Protein AF-A0A5C8Z4I0-F1 (afdb_monomer_lite)

Organism: NCBI:txid2593301

Structure (mmCIF, N/CA/C/O backbone):
data_AF-A0A5C8Z4I0-F1
#
_entry.id   AF-A0A5C8Z4I0-F1
#
loop_
_atom_site.group_PDB
_atom_site.id
_atom_site.type_symbol
_atom_site.label_atom_id
_atom_site.label_alt_id
_atom_site.label_comp_id
_atom_site.label_asym_id
_atom_site.label_entity_id
_atom_site.label_seq_id
_atom_site.pdbx_PDB_ins_code
_atom_site.Cartn_x
_atom_site.Cartn_y
_atom_site.Cartn_z
_atom_site.occupancy
_atom_site.B_iso_or_equiv
_atom_site.auth_seq_id
_atom_site.auth_comp_id
_atom_site.auth_asym_id
_atom_site.auth_atom_id
_atom_site.pdbx_PDB_model_num
ATOM 1 N N . MET A 1 1 ? -44.766 5.051 -20.510 1.00 36.44 1 MET A N 1
ATOM 2 C CA . MET A 1 1 ? -43.507 5.354 -21.225 1.00 36.44 1 MET A CA 1
ATOM 3 C C . MET A 1 1 ? -42.699 6.283 -20.322 1.00 36.44 1 MET A C 1
ATOM 5 O O . MET A 1 1 ? -43.029 7.456 -20.222 1.00 36.44 1 MET A O 1
ATOM 9 N N . PHE A 1 2 ? -41.775 5.741 -19.522 1.00 33.03 2 PHE A N 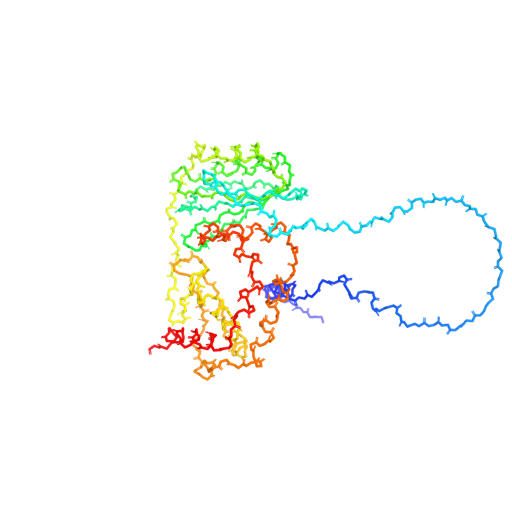1
ATOM 10 C CA . PHE A 1 2 ? -41.055 6.522 -18.508 1.00 33.03 2 PHE A CA 1
ATOM 11 C C . PHE A 1 2 ? -39.854 7.230 -19.142 1.00 33.03 2 PHE A C 1
ATOM 13 O O . PHE A 1 2 ? -38.903 6.586 -19.579 1.00 33.03 2 PHE A O 1
ATOM 20 N N . HIS A 1 3 ? -39.903 8.561 -19.206 1.00 37.12 3 HIS A N 1
ATOM 21 C CA . HIS A 1 3 ? -38.781 9.386 -19.647 1.00 37.12 3 HIS A CA 1
ATOM 22 C C . HIS A 1 3 ? -37.789 9.582 -18.497 1.00 37.12 3 HIS A C 1
ATOM 24 O O . HIS A 1 3 ? -37.948 10.472 -17.662 1.00 37.12 3 HIS A O 1
ATOM 30 N N . PHE A 1 4 ? -36.739 8.763 -18.469 1.00 38.94 4 PHE A N 1
ATOM 31 C CA . PHE A 1 4 ? -35.596 8.995 -17.592 1.00 38.94 4 PHE A CA 1
ATOM 32 C C . PHE A 1 4 ? -34.761 10.169 -18.122 1.00 38.94 4 PHE A C 1
ATOM 34 O O . PHE A 1 4 ? -34.241 10.143 -19.239 1.00 38.94 4 PHE A O 1
ATOM 41 N N . LYS A 1 5 ? -34.644 11.236 -17.323 1.00 46.56 5 LYS A N 1
ATOM 42 C CA . LYS A 1 5 ? -33.788 12.390 -17.631 1.00 46.56 5 LYS A CA 1
ATOM 43 C C . LYS A 1 5 ? -32.319 11.962 -17.589 1.00 46.56 5 LYS A C 1
ATOM 45 O O . LYS A 1 5 ? -31.892 11.310 -16.642 1.00 46.56 5 LYS A O 1
ATOM 50 N N . ARG A 1 6 ? -31.521 12.426 -18.561 1.00 49.34 6 ARG A N 1
ATOM 51 C CA . ARG A 1 6 ? -30.067 12.167 -18.686 1.00 49.34 6 ARG A CA 1
ATOM 52 C C . ARG A 1 6 ? -29.274 12.363 -17.382 1.00 49.34 6 ARG A C 1
ATOM 54 O O . ARG A 1 6 ? -28.294 11.666 -17.177 1.00 49.34 6 ARG A O 1
ATOM 61 N N . ARG A 1 7 ? -29.702 13.259 -16.483 1.00 49.75 7 ARG A N 1
ATOM 62 C CA . ARG A 1 7 ? -29.066 13.479 -15.167 1.00 49.75 7 ARG A CA 1
ATOM 63 C C . ARG A 1 7 ? -29.283 12.343 -14.159 1.00 49.75 7 ARG A C 1
ATOM 65 O O . ARG A 1 7 ? -28.412 12.112 -13.335 1.00 49.75 7 ARG A O 1
ATOM 72 N N . THR A 1 8 ? -30.396 11.620 -14.233 1.00 46.19 8 THR A N 1
ATOM 73 C CA . THR A 1 8 ? -30.698 10.508 -13.317 1.00 46.19 8 THR A CA 1
ATOM 74 C C . THR A 1 8 ? -29.892 9.255 -13.675 1.00 46.19 8 THR A C 1
ATOM 76 O O . THR A 1 8 ? -29.515 8.499 -12.789 1.00 46.19 8 THR A O 1
ATOM 79 N N . LEU A 1 9 ? -29.535 9.083 -14.955 1.00 45.16 9 LEU A N 1
ATOM 80 C CA . LEU A 1 9 ? -28.681 7.986 -15.423 1.00 45.16 9 LEU A CA 1
ATOM 81 C C . LEU A 1 9 ? -27.240 8.096 -14.882 1.00 45.16 9 LEU A C 1
ATOM 83 O O . LEU A 1 9 ? -26.656 7.096 -14.484 1.00 45.16 9 LEU A O 1
ATOM 87 N N . TRP A 1 10 ? -26.692 9.316 -14.800 1.00 42.81 10 TRP A N 1
ATOM 88 C CA . TRP A 1 10 ? -25.352 9.559 -14.245 1.00 42.81 10 TRP A CA 1
ATOM 89 C C . TRP A 1 10 ? -25.273 9.292 -12.741 1.00 42.81 10 TRP A C 1
ATOM 91 O O . TRP A 1 10 ? -24.258 8.796 -12.268 1.00 42.81 10 TRP A O 1
ATOM 101 N N . ILE A 1 11 ? -26.348 9.577 -12.004 1.00 49.16 11 ILE A N 1
ATOM 102 C CA . ILE A 1 11 ? -26.419 9.325 -10.559 1.00 49.16 11 ILE A CA 1
ATOM 103 C C . ILE A 1 11 ? -26.478 7.820 -10.278 1.00 49.16 11 ILE A C 1
ATOM 105 O O . ILE A 1 11 ? -25.777 7.344 -9.393 1.00 49.16 11 ILE A O 1
ATOM 109 N N . ILE A 1 12 ? -27.240 7.058 -11.070 1.00 52.84 12 ILE A N 1
ATOM 110 C CA . ILE A 1 12 ? -27.265 5.593 -10.951 1.00 52.84 12 ILE A CA 1
ATOM 111 C C . ILE A 1 12 ? -25.875 5.024 -11.272 1.00 52.84 12 ILE A C 1
ATOM 113 O O . ILE A 1 12 ? -25.353 4.253 -10.481 1.00 52.84 12 ILE A O 1
ATOM 117 N N . MET A 1 13 ? -25.220 5.490 -12.342 1.00 48.91 13 MET A N 1
ATOM 118 C CA . MET A 1 13 ? -23.883 5.027 -12.736 1.00 48.91 13 MET A CA 1
ATOM 119 C C . MET A 1 13 ? -22.789 5.345 -11.695 1.00 48.91 13 MET A C 1
ATOM 121 O O . MET A 1 13 ? -21.913 4.518 -11.459 1.00 48.91 13 MET A O 1
ATOM 125 N N . TYR A 1 14 ? -22.848 6.506 -11.033 1.00 49.81 14 TYR A N 1
ATOM 126 C CA . TYR A 1 14 ? -21.880 6.884 -9.992 1.00 49.81 14 TYR A CA 1
ATOM 127 C C . TYR A 1 14 ? -22.092 6.168 -8.656 1.00 49.81 14 TYR A C 1
ATOM 129 O O . TYR A 1 14 ? -21.141 6.043 -7.893 1.00 49.81 14 TYR A O 1
ATOM 137 N N . ILE A 1 15 ? -23.309 5.703 -8.367 1.00 47.66 15 ILE A N 1
ATOM 138 C CA . ILE A 1 15 ? -23.624 5.019 -7.106 1.00 47.66 15 ILE A CA 1
ATOM 139 C C . ILE A 1 15 ? -23.465 3.500 -7.250 1.00 47.66 15 ILE A C 1
ATOM 141 O O . ILE A 1 15 ? -22.995 2.850 -6.321 1.00 47.66 15 ILE A O 1
ATOM 145 N N . THR A 1 16 ? -23.789 2.911 -8.407 1.00 45.47 16 THR A N 1
ATOM 146 C CA . THR A 1 16 ? -23.722 1.450 -8.572 1.00 45.47 16 THR A CA 1
ATOM 147 C C . THR A 1 16 ? -22.316 0.935 -8.874 1.00 45.47 16 THR A C 1
ATOM 149 O O . THR A 1 16 ? -21.985 -0.161 -8.442 1.00 45.47 16 THR A O 1
ATOM 152 N N . ILE A 1 17 ? -21.459 1.696 -9.566 1.00 48.41 17 ILE A N 1
ATOM 153 C CA . ILE A 1 17 ? -20.114 1.218 -9.949 1.00 48.41 17 ILE A CA 1
ATOM 154 C C . ILE A 1 17 ? -19.161 1.074 -8.741 1.00 48.41 17 ILE A C 1
ATOM 156 O O . ILE A 1 17 ? -18.506 0.035 -8.644 1.00 48.41 17 ILE A O 1
ATOM 160 N N . PRO A 1 18 ? -19.107 2.011 -7.770 1.00 44.03 18 PRO A N 1
ATOM 161 C CA . PRO A 1 18 ? -18.309 1.816 -6.557 1.00 44.03 18 PRO A CA 1
ATOM 162 C C . PRO A 1 18 ? -18.885 0.721 -5.653 1.00 44.03 18 PRO A C 1
ATOM 164 O O . PRO A 1 18 ? -18.132 -0.010 -5.017 1.00 44.03 18 PRO A O 1
ATOM 167 N N . LEU A 1 19 ? -20.215 0.574 -5.626 1.00 38.25 19 LEU A N 1
ATOM 168 C CA . LEU A 1 19 ? -20.896 -0.436 -4.818 1.00 38.25 19 LEU A CA 1
ATOM 169 C C . LEU A 1 19 ? -20.635 -1.857 -5.345 1.00 38.25 19 LEU A C 1
ATOM 171 O O . LEU A 1 19 ? -20.428 -2.763 -4.548 1.00 38.25 19 LEU A O 1
ATOM 175 N N . ILE A 1 20 ? -20.559 -2.046 -6.667 1.00 48.28 20 ILE A N 1
ATOM 176 C CA . ILE A 1 20 ? -20.189 -3.328 -7.294 1.00 48.28 20 ILE A CA 1
ATOM 177 C C . ILE A 1 20 ? -18.713 -3.670 -7.028 1.00 48.28 20 ILE A C 1
ATOM 179 O O . ILE A 1 20 ? -18.400 -4.817 -6.728 1.00 48.28 20 ILE A O 1
ATOM 183 N N . ALA A 1 21 ? -17.806 -2.685 -7.048 1.00 42.47 21 ALA A N 1
ATOM 184 C CA . ALA A 1 21 ? -16.396 -2.904 -6.707 1.00 42.47 21 ALA A CA 1
ATOM 185 C C . ALA A 1 21 ? -16.188 -3.250 -5.218 1.00 42.47 21 ALA A C 1
ATOM 187 O O . ALA A 1 21 ? -15.327 -4.064 -4.888 1.00 42.47 21 ALA A O 1
ATOM 188 N N . LEU A 1 22 ? -16.994 -2.670 -4.321 1.00 38.94 22 LEU A N 1
ATOM 189 C CA . LEU A 1 22 ? -16.944 -2.968 -2.889 1.00 38.94 22 LEU A CA 1
ATOM 190 C C . LEU A 1 22 ? -17.584 -4.332 -2.563 1.00 38.94 22 LEU A C 1
ATOM 192 O O . LEU A 1 22 ? -17.050 -5.072 -1.739 1.00 38.94 22 LEU A O 1
ATOM 196 N N . LEU A 1 23 ? -18.679 -4.698 -3.242 1.00 40.88 23 LEU A N 1
ATOM 197 C CA . LEU A 1 23 ? -19.352 -5.993 -3.075 1.00 40.88 23 LEU A CA 1
ATOM 198 C C . LEU A 1 23 ? -18.556 -7.163 -3.686 1.00 40.88 23 LEU A C 1
ATOM 200 O O . LEU A 1 23 ? -18.516 -8.228 -3.078 1.00 40.88 23 LEU A O 1
ATOM 204 N N . ASN A 1 24 ? -17.825 -6.957 -4.789 1.00 37.56 24 ASN A N 1
ATOM 205 C CA . ASN A 1 24 ? -16.925 -7.976 -5.357 1.00 37.56 24 ASN A CA 1
ATOM 206 C C . ASN A 1 24 ? -15.659 -8.223 -4.517 1.00 37.56 24 ASN A C 1
ATOM 208 O O . ASN A 1 24 ? -14.979 -9.219 -4.725 1.00 37.56 24 ASN A O 1
ATOM 212 N N . SER A 1 25 ? -15.333 -7.345 -3.560 1.00 42.50 25 SER A N 1
ATOM 213 C CA . SER A 1 25 ? -14.220 -7.564 -2.618 1.00 42.50 25 SER A CA 1
ATOM 214 C C . SER A 1 25 ? -14.611 -8.362 -1.366 1.00 42.50 25 SER A C 1
ATOM 216 O O . SER A 1 25 ? -13.743 -8.705 -0.566 1.00 42.50 25 SER A O 1
ATOM 218 N N . LEU A 1 26 ? -15.910 -8.647 -1.190 1.00 40.91 26 LEU A N 1
ATOM 219 C CA . LEU A 1 26 ? -16.483 -9.295 -0.003 1.00 40.91 26 LEU A CA 1
ATOM 220 C C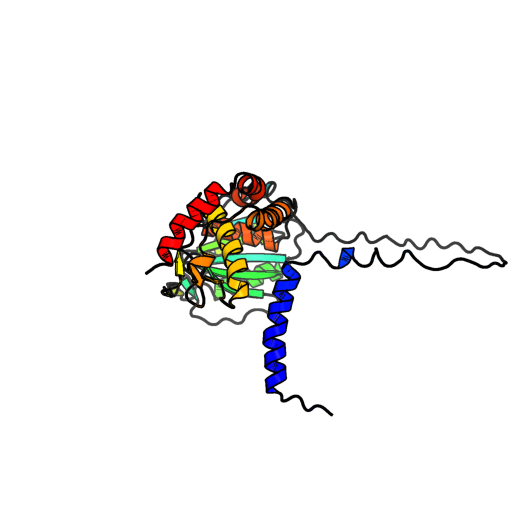 . LEU A 1 26 ? -17.353 -10.531 -0.321 1.00 40.91 26 LEU A C 1
ATOM 222 O O . LEU A 1 26 ? -17.934 -11.104 0.599 1.00 40.91 26 LEU A O 1
ATOM 226 N N . GLY A 1 27 ? -17.453 -10.954 -1.584 1.00 32.00 27 GLY A N 1
ATOM 227 C CA . GLY A 1 27 ? -18.156 -12.178 -1.991 1.00 32.00 27 GLY A CA 1
ATOM 228 C C . GLY A 1 27 ? -17.188 -13.328 -2.311 1.00 32.00 27 GLY A C 1
ATOM 229 O O . GLY A 1 27 ? -16.088 -13.057 -2.789 1.00 32.00 27 GLY A O 1
ATOM 230 N N . PRO A 1 28 ? -17.555 -14.600 -2.058 1.00 34.34 28 PRO A N 1
ATOM 231 C CA . PRO A 1 28 ? -16.809 -15.745 -2.577 1.00 34.34 28 PRO A CA 1
ATOM 232 C C . PRO A 1 28 ? -16.928 -15.810 -4.108 1.00 34.34 28 PRO A C 1
ATOM 234 O O . PRO A 1 28 ? -17.959 -15.427 -4.660 1.00 34.34 28 PRO A O 1
ATOM 237 N N . ASP A 1 29 ? -15.880 -16.300 -4.776 1.00 36.09 29 ASP A N 1
ATOM 238 C CA . ASP A 1 29 ? -15.816 -16.449 -6.234 1.00 36.09 29 ASP A CA 1
ATOM 239 C C . ASP A 1 29 ? -17.077 -17.143 -6.798 1.00 36.09 29 ASP A C 1
ATOM 241 O O . ASP A 1 29 ? -17.459 -18.233 -6.362 1.00 36.09 29 ASP A O 1
ATOM 245 N N . GLU A 1 30 ? -17.707 -16.541 -7.817 1.00 39.19 30 GLU A N 1
ATOM 246 C CA . GLU A 1 30 ? -18.897 -17.062 -8.524 1.00 39.19 30 GLU A CA 1
ATOM 247 C C . GLU A 1 30 ? -18.677 -18.428 -9.218 1.00 39.19 30 GLU A C 1
ATOM 249 O O . GLU A 1 30 ? -19.597 -18.987 -9.816 1.00 39.19 30 GLU A O 1
ATOM 254 N N . SER A 1 31 ? -17.488 -19.026 -9.121 1.00 40.03 31 SER A N 1
ATOM 255 C CA . SER A 1 31 ? -17.212 -20.380 -9.607 1.00 40.03 31 SER A CA 1
ATOM 256 C C . SER A 1 31 ? -17.750 -21.486 -8.691 1.00 40.03 31 SER A C 1
ATOM 258 O O . SER A 1 31 ? -17.883 -22.617 -9.147 1.00 40.03 31 SER A O 1
ATOM 260 N N . ALA A 1 32 ? -18.121 -21.190 -7.438 1.00 40.94 32 ALA A N 1
ATOM 261 C CA . ALA A 1 32 ? -18.584 -22.210 -6.487 1.00 40.94 32 ALA A CA 1
ATOM 262 C C . ALA A 1 32 ? -20.114 -22.417 -6.441 1.00 40.94 32 ALA A C 1
ATOM 264 O O . ALA A 1 32 ? -20.582 -23.358 -5.798 1.00 40.94 32 ALA A O 1
ATOM 265 N N . GLN A 1 33 ? -20.915 -21.565 -7.095 1.00 34.78 33 GLN A N 1
ATOM 266 C CA . GLN A 1 33 ? -22.380 -21.575 -6.935 1.00 34.78 33 GLN A CA 1
ATOM 267 C C . GLN A 1 33 ? -23.158 -22.228 -8.093 1.00 34.78 33 GLN A C 1
ATOM 269 O O . GLN A 1 33 ? -24.330 -22.552 -7.918 1.00 34.78 33 GLN A O 1
ATOM 274 N N . ASN A 1 34 ? -22.512 -22.517 -9.230 1.00 34.72 34 ASN A N 1
ATOM 275 C CA . ASN A 1 34 ? -23.160 -23.186 -10.371 1.00 34.72 34 ASN A CA 1
ATOM 276 C C . ASN A 1 34 ? -23.157 -24.725 -10.297 1.00 34.72 34 ASN A C 1
ATOM 278 O O . ASN A 1 34 ? -23.898 -25.365 -11.042 1.00 34.72 34 ASN A O 1
ATOM 282 N N . ASP A 1 35 ? -22.409 -25.326 -9.366 1.00 40.19 35 ASP A N 1
ATOM 283 C CA . ASP A 1 35 ? -22.340 -26.790 -9.226 1.00 40.19 35 ASP A CA 1
ATOM 284 C C . ASP A 1 35 ? -23.363 -27.367 -8.229 1.00 40.19 35 ASP A C 1
ATOM 286 O O . ASP A 1 35 ? -23.544 -28.583 -8.150 1.00 40.19 35 ASP A O 1
ATOM 290 N N . ALA A 1 36 ? -24.094 -26.516 -7.497 1.00 36.47 36 ALA A N 1
ATOM 291 C CA . ALA A 1 36 ? -25.094 -26.958 -6.520 1.00 36.47 36 ALA A CA 1
ATOM 292 C C . ALA A 1 36 ? -26.542 -26.978 -7.058 1.00 36.47 36 ALA A C 1
ATOM 294 O O . ALA A 1 36 ? -27.394 -27.645 -6.472 1.00 36.47 36 ALA A O 1
ATOM 295 N N . GLU A 1 37 ? -26.837 -26.333 -8.194 1.00 34.78 37 GLU A N 1
ATOM 296 C CA . GLU A 1 37 ? -28.186 -26.283 -8.788 1.00 34.78 37 GLU A CA 1
ATOM 297 C C . GLU A 1 37 ? -28.318 -27.189 -10.025 1.00 34.78 37 GLU A C 1
ATOM 299 O O . GLU A 1 37 ? -28.845 -26.822 -11.074 1.00 34.78 37 GLU A O 1
ATOM 304 N N . LYS A 1 38 ? -27.827 -28.428 -9.913 1.00 29.53 38 LYS A N 1
ATOM 305 C CA . LYS A 1 38 ? -28.146 -29.487 -10.884 1.00 29.53 38 LYS A CA 1
ATOM 306 C C . LYS A 1 38 ? -28.258 -30.873 -10.254 1.00 29.53 38 LYS A C 1
ATOM 308 O O . LYS A 1 38 ? -27.849 -31.866 -10.838 1.00 29.53 38 LYS A O 1
ATOM 313 N N . THR A 1 39 ? -28.861 -30.955 -9.068 1.00 38.12 39 THR A N 1
ATOM 314 C CA . THR A 1 39 ? -29.312 -32.235 -8.500 1.00 38.12 39 THR A CA 1
ATOM 315 C C . THR A 1 39 ? -30.745 -32.113 -7.996 1.00 38.12 39 THR A C 1
ATOM 317 O O . THR A 1 39 ? -30.974 -32.081 -6.796 1.00 38.12 39 THR A O 1
ATOM 320 N N . GLN A 1 40 ? -31.713 -32.020 -8.913 1.00 34.53 40 GLN A N 1
ATOM 321 C CA . GLN A 1 40 ? -33.087 -32.516 -8.731 1.00 34.53 40 GLN A CA 1
ATOM 322 C C . GLN A 1 40 ? -33.925 -32.232 -9.983 1.00 34.53 40 GLN A C 1
ATOM 324 O O . GLN A 1 40 ? -34.421 -31.127 -10.161 1.00 34.53 40 GLN A O 1
ATOM 329 N N . ALA A 1 41 ? -34.092 -33.243 -10.840 1.00 28.08 41 ALA A N 1
ATOM 330 C CA . ALA A 1 41 ? -35.385 -33.628 -11.417 1.00 28.08 41 ALA A CA 1
ATOM 331 C C . ALA A 1 41 ? -35.221 -34.773 -12.435 1.00 28.08 41 ALA A C 1
ATOM 333 O O . ALA A 1 41 ? -34.389 -34.707 -13.333 1.00 28.08 41 ALA A O 1
ATOM 334 N N . ALA A 1 42 ? -36.128 -35.747 -12.314 1.00 29.39 42 ALA A N 1
ATOM 335 C CA . ALA A 1 42 ? -36.605 -36.687 -13.333 1.00 29.39 42 ALA A CA 1
ATOM 336 C C . ALA A 1 42 ? -35.836 -38.008 -13.582 1.00 29.39 42 ALA A C 1
ATOM 338 O O . ALA A 1 42 ? -34.917 -38.123 -14.382 1.00 29.39 42 ALA A O 1
ATOM 339 N N . SER A 1 43 ? -36.379 -39.072 -12.988 1.00 27.28 43 SER A N 1
ATOM 340 C CA . SER A 1 43 ? -36.791 -40.294 -13.705 1.00 27.28 43 SER A CA 1
ATOM 341 C C . SER A 1 43 ? -38.314 -40.445 -13.507 1.00 27.28 43 SER A C 1
ATOM 343 O O . SER A 1 43 ? -38.817 -39.811 -12.572 1.00 27.28 43 SER A O 1
ATOM 345 N N . PRO A 1 44 ? -39.076 -41.251 -14.283 1.00 44.44 44 PRO A N 1
ATOM 346 C CA . PRO A 1 44 ? -38.658 -42.269 -15.261 1.00 44.44 44 PRO A CA 1
ATOM 347 C C . PRO A 1 44 ? -39.383 -42.179 -16.633 1.00 44.44 44 PRO A C 1
ATOM 349 O O . PRO A 1 44 ? -40.354 -41.440 -16.780 1.00 44.44 44 PRO A O 1
ATOM 352 N N . THR A 1 45 ? -38.953 -42.961 -17.635 1.00 29.39 45 THR A N 1
ATOM 353 C CA . THR A 1 45 ? -39.728 -44.031 -18.334 1.00 29.39 45 THR A CA 1
ATOM 354 C C . THR A 1 45 ? -38.988 -44.497 -19.607 1.00 29.39 45 THR A C 1
ATOM 356 O O . THR A 1 45 ? -38.245 -43.748 -20.229 1.00 29.39 45 THR A O 1
ATOM 359 N N . GLU A 1 46 ? -39.179 -45.778 -19.910 1.00 28.14 46 GLU A N 1
ATOM 360 C CA . GLU A 1 46 ? -38.460 -46.739 -20.751 1.00 28.14 46 GLU A CA 1
ATOM 361 C C . GLU A 1 46 ? -38.414 -46.563 -22.285 1.00 28.14 46 GLU A C 1
ATOM 363 O O . GLU A 1 46 ? -39.225 -45.872 -22.899 1.00 28.14 46 GLU A O 1
ATOM 368 N N . SER A 1 47 ? -37.562 -47.443 -22.847 1.00 28.30 47 SER A N 1
ATOM 369 C CA . SER A 1 47 ? -37.536 -48.087 -24.179 1.00 28.30 47 SER A CA 1
ATOM 370 C C . SER A 1 47 ? -36.738 -47.369 -25.276 1.00 28.30 47 SER A C 1
ATOM 372 O O . SER A 1 47 ? -36.825 -46.158 -25.396 1.00 28.30 47 SER A O 1
ATOM 374 N N . THR A 1 48 ? -35.963 -47.984 -26.179 1.00 26.50 48 THR A N 1
ATOM 375 C CA . THR A 1 48 ? -35.338 -49.308 -26.422 1.00 26.50 48 THR A CA 1
ATOM 376 C C . THR A 1 48 ? -34.622 -49.148 -27.788 1.00 26.50 48 THR A C 1
ATOM 378 O O . THR A 1 48 ? -35.156 -48.437 -28.635 1.00 26.50 48 THR A O 1
ATOM 381 N N . GLN A 1 49 ? -33.502 -49.868 -28.031 1.00 29.33 49 GLN A N 1
ATOM 382 C CA . GLN A 1 49 ? -32.845 -50.137 -29.348 1.00 29.33 49 GLN A CA 1
ATOM 383 C C . GLN A 1 49 ? -32.051 -48.974 -30.005 1.00 29.33 49 GLN A C 1
ATOM 385 O O . GLN A 1 49 ? -32.473 -47.836 -29.954 1.00 29.33 49 GLN A O 1
ATOM 390 N N . SER A 1 50 ? -30.920 -49.136 -30.712 1.00 27.55 50 SER A N 1
ATOM 391 C CA . SER A 1 50 ? -30.061 -50.270 -31.090 1.00 27.55 50 SER A CA 1
ATOM 392 C C . SER A 1 50 ? -28.834 -49.732 -31.874 1.00 27.55 50 SER A C 1
ATOM 394 O O . SER A 1 50 ? -29.009 -48.858 -32.713 1.00 27.55 50 SER A O 1
ATOM 396 N N . ILE A 1 51 ? -27.664 -50.359 -31.682 1.00 31.36 51 ILE A N 1
ATOM 397 C CA . ILE A 1 51 ? -26.578 -50.631 -32.662 1.00 31.36 51 ILE A CA 1
ATOM 398 C C . ILE A 1 51 ? -25.587 -49.521 -33.125 1.00 31.36 51 ILE A C 1
ATOM 400 O O . ILE A 1 51 ? -25.947 -48.506 -33.705 1.00 31.36 51 ILE A O 1
ATOM 404 N N . ALA A 1 52 ? -24.308 -49.927 -33.018 1.00 30.09 52 ALA A N 1
ATOM 405 C CA . ALA A 1 52 ? -23.110 -49.637 -33.831 1.00 30.09 52 ALA A CA 1
ATOM 406 C C . ALA A 1 52 ? -22.195 -48.441 -33.500 1.00 30.09 52 ALA A C 1
ATOM 408 O O . ALA A 1 52 ? -22.347 -47.324 -33.978 1.00 30.09 52 ALA A O 1
ATOM 409 N N . SER A 1 53 ? -21.129 -48.810 -32.783 1.00 28.95 53 SER A N 1
ATOM 410 C CA . SER A 1 53 ? -19.728 -48.391 -32.895 1.00 28.95 53 SER A CA 1
ATOM 411 C C . SER A 1 53 ? -19.304 -47.637 -34.163 1.00 28.95 53 SER A C 1
ATOM 413 O O . SER A 1 53 ? -19.389 -48.165 -35.267 1.00 28.95 53 SER A O 1
ATOM 415 N N . THR A 1 54 ? -18.623 -46.506 -33.974 1.00 29.78 54 THR A N 1
ATOM 416 C CA . THR A 1 54 ? -17.352 -46.206 -34.656 1.00 29.78 54 THR A CA 1
ATOM 417 C C . THR A 1 54 ? -16.492 -45.379 -33.698 1.00 29.78 54 THR A C 1
ATOM 419 O O . THR A 1 54 ? -16.900 -44.330 -33.214 1.00 29.78 54 THR A O 1
ATOM 422 N N . THR A 1 55 ? -15.336 -45.932 -33.354 1.00 31.78 55 THR A N 1
ATOM 423 C CA . THR A 1 55 ? -14.304 -45.382 -32.472 1.00 31.78 55 THR A CA 1
ATOM 424 C C . THR A 1 55 ? -13.431 -44.367 -33.210 1.00 31.78 55 THR A C 1
ATOM 426 O O . THR A 1 55 ? -12.682 -44.757 -34.101 1.00 31.78 55 THR A O 1
ATOM 429 N N . GLU A 1 56 ? -13.443 -43.112 -32.763 1.00 31.88 56 GLU A N 1
ATOM 430 C CA . GLU A 1 56 ? -12.329 -42.164 -32.888 1.00 31.88 56 GLU A CA 1
ATOM 431 C C . GLU A 1 56 ? -11.949 -41.721 -31.467 1.00 31.88 56 GLU A C 1
ATOM 433 O O . GLU A 1 56 ? -12.827 -41.268 -30.730 1.00 31.88 56 GLU A O 1
ATOM 438 N N . PRO A 1 57 ? -10.686 -41.843 -31.021 1.00 34.34 57 PRO A N 1
ATOM 439 C CA . PRO A 1 57 ? -10.271 -41.207 -29.786 1.00 34.34 57 PRO A CA 1
ATOM 440 C C . PRO A 1 57 ? -9.980 -39.738 -30.096 1.00 34.34 57 PRO A C 1
ATOM 442 O O . PRO A 1 57 ? -8.874 -39.366 -30.487 1.00 34.34 57 PRO A O 1
ATOM 445 N N . THR A 1 58 ? -10.987 -38.884 -29.928 1.00 30.66 58 THR A N 1
ATOM 446 C CA . THR A 1 58 ? -10.747 -37.458 -29.733 1.00 30.66 58 THR A CA 1
ATOM 447 C C . THR A 1 58 ? -10.033 -37.324 -28.391 1.00 30.66 58 THR A C 1
ATOM 449 O O . THR A 1 58 ? -10.637 -37.510 -27.336 1.00 30.66 58 THR A O 1
ATOM 452 N N . ASN A 1 59 ? -8.727 -37.051 -28.425 1.00 35.69 59 ASN A N 1
ATOM 453 C CA . ASN A 1 59 ? -7.984 -36.550 -27.273 1.00 35.69 59 ASN A CA 1
ATOM 454 C C . ASN A 1 59 ? -8.577 -35.186 -26.894 1.00 35.69 59 ASN A C 1
ATOM 456 O O . ASN A 1 59 ? -8.072 -34.133 -27.276 1.00 35.69 59 ASN A O 1
ATOM 460 N N . SER A 1 60 ? -9.677 -35.204 -26.148 1.00 33.22 60 SER A N 1
ATOM 461 C CA . SER A 1 60 ? -10.077 -34.087 -25.311 1.00 33.22 60 SER A CA 1
ATOM 462 C C . SER A 1 60 ? -9.062 -34.028 -24.182 1.00 33.22 60 SER A C 1
ATOM 464 O O . SER A 1 60 ? -9.225 -34.660 -23.140 1.00 33.22 60 SER A O 1
ATOM 466 N N . ALA A 1 61 ? -7.969 -33.306 -24.431 1.00 33.97 61 ALA A N 1
ATOM 467 C CA . ALA A 1 61 ? -7.162 -32.760 -23.364 1.00 33.97 61 ALA A CA 1
ATOM 468 C C . ALA A 1 61 ? -8.120 -31.971 -22.470 1.00 33.97 61 ALA A C 1
ATOM 470 O O . ALA A 1 61 ? -8.646 -30.926 -22.859 1.00 33.97 61 ALA A O 1
ATOM 471 N N . ILE A 1 62 ? -8.395 -32.539 -21.300 1.00 36.41 62 ILE A N 1
ATOM 472 C CA . ILE A 1 62 ? -8.923 -31.821 -20.154 1.00 36.41 62 ILE A CA 1
ATOM 473 C C . ILE A 1 62 ? -7.917 -30.695 -19.951 1.00 36.41 62 ILE A C 1
ATOM 475 O O . ILE A 1 62 ? -6.800 -30.927 -19.497 1.00 36.41 62 ILE A O 1
ATOM 479 N N . THR A 1 63 ? -8.256 -29.502 -20.434 1.00 36.28 63 THR A N 1
ATOM 480 C CA . THR A 1 63 ? -7.491 -28.311 -20.102 1.00 36.28 63 THR A CA 1
ATOM 481 C C . THR A 1 63 ? -7.794 -28.106 -18.633 1.00 36.28 63 THR A C 1
ATOM 483 O O . THR A 1 63 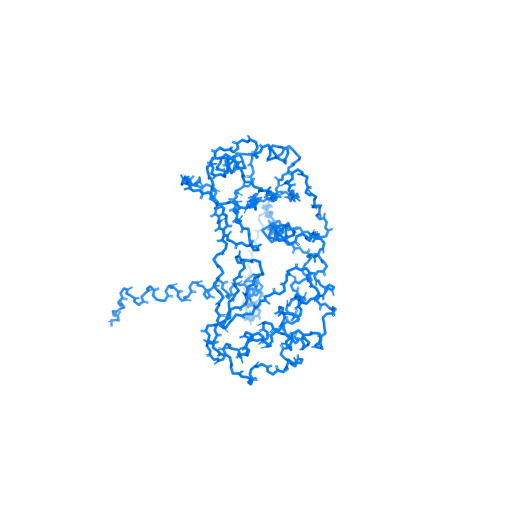? -8.899 -27.692 -18.280 1.00 36.28 63 THR A O 1
ATOM 486 N N . GLU A 1 64 ? -6.866 -28.545 -17.782 1.00 31.56 64 GLU A N 1
ATOM 487 C CA . GLU A 1 64 ? -6.863 -28.169 -16.378 1.00 31.56 64 GLU A CA 1
ATOM 488 C C . GLU A 1 64 ? -7.120 -26.659 -16.318 1.00 31.56 64 GLU A C 1
ATOM 490 O O . GLU A 1 64 ? -6.562 -25.918 -17.140 1.00 31.56 64 GLU A O 1
ATOM 495 N N . PRO A 1 65 ? -8.001 -26.180 -15.428 1.00 34.00 65 PRO A N 1
ATOM 496 C CA . PRO A 1 65 ? -8.132 -24.750 -15.231 1.00 34.00 65 PRO A CA 1
ATOM 497 C C . PRO A 1 65 ? -6.731 -24.226 -14.914 1.00 34.00 65 PRO A C 1
ATOM 499 O O . PRO A 1 65 ? -6.115 -24.670 -13.946 1.00 34.00 65 PRO A O 1
ATOM 502 N N . VAL A 1 66 ? -6.208 -23.347 -15.773 1.00 38.34 66 VAL A N 1
ATOM 503 C CA . VAL A 1 66 ? -4.949 -22.642 -15.533 1.00 38.34 66 VAL A CA 1
ATOM 504 C C . VAL A 1 66 ? -5.162 -21.877 -14.236 1.00 38.34 66 VAL A C 1
ATOM 506 O O . VAL A 1 66 ? -5.834 -20.846 -14.215 1.00 38.34 66 VAL A O 1
ATOM 509 N N . MET A 1 67 ? -4.695 -22.455 -13.132 1.00 45.34 67 MET A N 1
ATOM 510 C CA . MET A 1 67 ? -4.673 -21.804 -11.834 1.00 45.34 67 MET A CA 1
ATOM 511 C C . MET A 1 67 ? -3.904 -20.508 -12.050 1.00 45.34 67 MET A C 1
ATOM 513 O O . MET A 1 67 ? -2.751 -20.557 -12.469 1.00 45.34 67 MET A O 1
ATOM 517 N N . ALA A 1 68 ? -4.562 -19.367 -11.840 1.00 59.19 68 ALA A N 1
ATOM 518 C CA . ALA A 1 68 ? -3.905 -18.072 -11.908 1.00 59.19 68 ALA A CA 1
ATOM 519 C C . ALA A 1 68 ? -2.609 -18.133 -11.088 1.00 59.19 68 ALA A C 1
ATOM 521 O O . ALA A 1 68 ? -2.629 -18.617 -9.949 1.00 59.19 68 ALA A O 1
ATOM 522 N N . ASP A 1 69 ? -1.499 -17.691 -11.682 1.00 82.31 69 ASP A N 1
ATOM 523 C CA . ASP A 1 69 ? -0.182 -17.785 -11.062 1.00 82.31 69 ASP A CA 1
ATOM 524 C C . ASP A 1 69 ? -0.236 -17.175 -9.655 1.00 82.31 69 ASP A C 1
ATOM 526 O O . ASP A 1 69 ? -0.686 -16.039 -9.450 1.00 82.31 69 ASP A O 1
ATOM 530 N N . SER A 1 70 ? 0.138 -17.972 -8.656 1.00 90.06 70 SER A N 1
ATOM 531 C CA . SER A 1 70 ? 0.038 -17.585 -7.255 1.00 90.06 70 SER A CA 1
ATOM 532 C C . SER A 1 70 ? 1.233 -18.097 -6.465 1.00 90.06 70 SER A C 1
ATOM 534 O O . SER A 1 70 ? 1.716 -19.211 -6.672 1.00 90.06 70 SER A O 1
ATOM 536 N N . TRP A 1 71 ? 1.719 -17.269 -5.540 1.00 94.44 71 TRP A N 1
ATOM 537 C CA . TRP A 1 71 ? 2.952 -17.535 -4.802 1.00 94.44 71 TRP A CA 1
ATOM 538 C C . TRP A 1 71 ? 2.725 -17.431 -3.302 1.00 94.44 71 TRP A C 1
ATOM 540 O O . TRP A 1 71 ? 1.824 -16.738 -2.819 1.00 94.44 71 TRP A O 1
ATOM 550 N N . ARG A 1 72 ? 3.569 -18.134 -2.553 1.00 92.81 72 ARG A N 1
ATOM 551 C CA . ARG A 1 72 ? 3.565 -18.122 -1.095 1.00 92.81 72 ARG A CA 1
ATOM 552 C C . ARG A 1 72 ? 4.508 -17.048 -0.600 1.00 92.81 72 ARG A C 1
ATOM 554 O O . ARG A 1 72 ? 5.703 -17.100 -0.857 1.00 92.81 72 ARG A O 1
ATOM 561 N N . LEU A 1 73 ? 3.977 -16.101 0.163 1.00 90.75 73 LEU A N 1
ATOM 562 C CA . LEU A 1 73 ? 4.746 -14.959 0.650 1.00 90.75 73 LEU A CA 1
ATOM 563 C C . LEU A 1 73 ? 5.975 -15.366 1.488 1.00 90.75 73 LEU A C 1
ATOM 565 O O . LEU A 1 73 ? 7.003 -14.704 1.424 1.00 90.75 73 LEU A O 1
ATOM 569 N N . SER A 1 74 ? 5.877 -16.464 2.243 1.00 89.25 74 SER A N 1
ATOM 570 C CA . SER A 1 74 ? 6.962 -17.005 3.074 1.00 89.25 74 SER A CA 1
ATOM 571 C C . SER A 1 74 ? 8.141 -17.576 2.282 1.00 89.25 74 SER A C 1
ATOM 573 O O . SER A 1 74 ? 9.198 -17.805 2.857 1.00 89.25 74 SER A O 1
ATOM 575 N N . GLU A 1 75 ? 7.955 -17.857 0.993 1.00 91.88 75 GLU A N 1
ATOM 576 C CA . GLU A 1 75 ? 8.974 -18.447 0.115 1.00 91.88 75 GLU A CA 1
ATOM 577 C C . GLU A 1 75 ? 9.685 -17.381 -0.734 1.00 91.88 75 GLU A C 1
ATOM 579 O O . GLU A 1 75 ? 10.643 -17.686 -1.441 1.00 91.88 75 GLU A O 1
ATOM 584 N N . LEU A 1 76 ? 9.231 -16.126 -0.666 1.00 93.44 76 LEU A N 1
ATOM 585 C CA . LEU A 1 76 ? 9.768 -15.036 -1.470 1.00 93.44 76 LEU A CA 1
ATOM 586 C C . LEU A 1 76 ? 10.966 -14.383 -0.784 1.00 93.44 76 LEU A C 1
ATOM 588 O O . LEU A 1 76 ? 10.886 -13.938 0.362 1.00 93.44 76 LEU A O 1
ATOM 592 N N . ALA A 1 77 ? 12.060 -14.258 -1.531 1.00 91.69 77 ALA A N 1
ATOM 593 C CA . ALA A 1 77 ? 13.170 -13.396 -1.156 1.00 91.69 77 ALA A CA 1
ATOM 594 C C . ALA A 1 77 ? 12.795 -11.926 -1.391 1.00 91.69 77 ALA A C 1
ATOM 596 O O . ALA A 1 77 ? 12.169 -11.589 -2.400 1.00 91.69 77 ALA A O 1
ATOM 597 N N . PHE A 1 78 ? 13.188 -11.052 -0.463 1.00 94.19 78 PHE A N 1
ATOM 598 C CA . PHE A 1 78 ? 12.936 -9.620 -0.569 1.00 94.19 78 PHE A CA 1
ATOM 599 C C . PHE A 1 78 ? 14.070 -8.810 0.047 1.00 94.19 78 PHE A C 1
ATOM 601 O O . PHE A 1 78 ? 14.026 -8.431 1.218 1.00 94.19 78 PHE A O 1
ATOM 608 N N . ASP A 1 79 ? 15.070 -8.527 -0.782 1.00 91.50 79 ASP A N 1
ATOM 609 C CA . ASP A 1 79 ? 16.276 -7.816 -0.385 1.00 91.50 79 ASP A CA 1
ATOM 610 C C . ASP A 1 79 ? 16.451 -6.559 -1.230 1.00 91.50 79 ASP A C 1
ATOM 612 O O . ASP A 1 79 ? 16.573 -6.609 -2.452 1.00 91.50 79 ASP A O 1
ATOM 616 N N . CYS A 1 80 ? 16.472 -5.406 -0.569 1.00 92.50 80 CYS A N 1
ATOM 617 C CA . CYS A 1 80 ? 16.677 -4.130 -1.235 1.00 92.50 80 CYS A CA 1
ATOM 618 C C . CYS A 1 80 ? 18.174 -3.853 -1.418 1.00 92.50 80 CYS A C 1
ATOM 620 O O . CYS A 1 80 ? 18.874 -3.551 -0.449 1.00 92.50 80 CYS A O 1
ATOM 622 N N . LEU A 1 81 ? 18.653 -3.864 -2.661 1.00 88.69 81 LEU A N 1
ATOM 623 C CA . LEU A 1 81 ? 20.026 -3.514 -3.025 1.00 88.69 81 LEU A CA 1
ATOM 624 C C . LEU A 1 81 ? 20.028 -2.226 -3.847 1.00 88.69 81 LEU A C 1
ATOM 626 O O . LEU A 1 81 ? 19.257 -2.079 -4.788 1.00 88.69 81 LEU A O 1
ATOM 630 N N . ASN A 1 82 ? 20.886 -1.266 -3.491 1.00 86.12 82 ASN A N 1
ATOM 631 C CA . ASN A 1 82 ? 21.034 0.002 -4.222 1.00 86.12 82 ASN A CA 1
ATOM 632 C C . ASN A 1 82 ? 19.707 0.751 -4.472 1.00 86.12 82 ASN A C 1
ATOM 634 O O . ASN A 1 82 ? 19.531 1.406 -5.493 1.00 86.12 82 ASN A O 1
ATOM 638 N N . SER A 1 83 ? 18.779 0.703 -3.509 1.00 91.56 83 SER A N 1
ATOM 639 C CA . SER A 1 83 ? 17.425 1.284 -3.610 1.00 91.56 83 SER A CA 1
ATOM 640 C C . SER A 1 83 ? 16.479 0.584 -4.596 1.00 91.56 83 SER A C 1
ATOM 642 O O . SER A 1 83 ? 15.407 1.120 -4.864 1.00 91.56 83 SER A O 1
ATOM 644 N N . VAL A 1 84 ? 16.823 -0.608 -5.084 1.00 97.00 84 VAL A N 1
ATOM 645 C CA . VAL A 1 84 ? 15.940 -1.491 -5.857 1.00 97.00 84 VAL A CA 1
ATOM 646 C C . VAL A 1 84 ? 15.600 -2.718 -5.017 1.00 97.00 84 VAL A C 1
ATOM 648 O O . VAL A 1 84 ? 16.486 -3.370 -4.475 1.00 97.00 84 VAL A O 1
ATOM 651 N N . CYS A 1 85 ? 14.315 -3.021 -4.895 1.00 97.81 85 CYS A N 1
ATOM 652 C CA . CYS A 1 85 ? 13.776 -4.118 -4.100 1.00 97.81 85 CYS A CA 1
ATOM 653 C C . CYS A 1 85 ? 13.012 -5.078 -5.028 1.00 97.81 85 CYS A C 1
ATOM 655 O O . CYS A 1 85 ? 11.821 -4.858 -5.277 1.00 97.81 85 CYS A O 1
ATOM 657 N N . PRO A 1 86 ? 13.681 -6.088 -5.605 1.00 97.56 86 PRO A N 1
ATOM 658 C CA . PRO A 1 86 ? 13.035 -7.061 -6.473 1.00 97.56 86 PRO A CA 1
ATOM 659 C C . PRO A 1 86 ? 12.249 -8.113 -5.683 1.00 97.56 86 PRO A C 1
ATOM 661 O O . PRO A 1 86 ? 12.641 -8.518 -4.589 1.00 97.56 86 PRO A O 1
ATOM 664 N N . VAL A 1 87 ? 11.164 -8.590 -6.286 1.00 97.44 87 VAL A N 1
ATOM 665 C CA . VAL A 1 87 ? 10.409 -9.779 -5.888 1.00 97.44 87 VAL A CA 1
ATOM 666 C C . VAL A 1 87 ? 10.257 -10.661 -7.121 1.00 97.44 87 VAL A C 1
ATOM 668 O O . VAL A 1 87 ? 9.527 -10.327 -8.054 1.00 97.44 87 VAL A O 1
ATOM 671 N N . TYR A 1 88 ? 10.957 -11.787 -7.123 1.00 96.62 88 TYR A N 1
ATOM 672 C CA . TYR A 1 88 ? 10.953 -12.734 -8.232 1.00 96.62 88 TYR A CA 1
ATOM 673 C C . TYR A 1 88 ? 9.666 -13.560 -8.204 1.00 96.62 88 TYR A C 1
ATOM 675 O O . TYR A 1 88 ? 9.421 -14.286 -7.239 1.00 96.62 88 TYR A O 1
ATOM 683 N N . LEU A 1 89 ? 8.853 -13.449 -9.254 1.00 96.50 89 LEU A N 1
ATOM 684 C CA . LEU A 1 89 ? 7.587 -14.165 -9.420 1.00 96.50 89 LEU A CA 1
ATOM 685 C C . LEU A 1 89 ? 7.608 -14.931 -10.753 1.00 96.50 89 LEU A C 1
ATOM 687 O O . LEU A 1 89 ? 7.015 -14.470 -11.729 1.00 96.50 89 LEU A O 1
ATOM 691 N N . PRO A 1 90 ? 8.308 -16.081 -10.817 1.00 94.75 90 PRO A N 1
ATOM 692 C CA . PRO A 1 90 ? 8.463 -16.834 -12.057 1.00 94.75 90 PRO A CA 1
ATOM 693 C C . PRO A 1 90 ? 7.110 -17.192 -12.669 1.00 94.75 90 PRO A C 1
ATOM 695 O O . PRO A 1 90 ? 6.222 -17.658 -11.951 1.00 94.75 90 PRO A O 1
ATOM 698 N N . GLY A 1 91 ? 6.970 -16.977 -13.977 1.00 93.56 91 GLY A N 1
ATOM 699 C CA . GLY A 1 91 ? 5.736 -17.234 -14.721 1.00 93.56 91 GLY A CA 1
ATOM 700 C C . GLY A 1 91 ? 4.652 -16.161 -14.589 1.00 93.56 91 GLY A C 1
ATOM 701 O O . GLY A 1 91 ? 3.618 -16.289 -15.234 1.00 93.56 91 GLY A O 1
ATOM 702 N N . ALA A 1 92 ? 4.858 -15.092 -13.809 1.00 95.50 92 ALA A N 1
ATOM 703 C CA . ALA A 1 92 ? 3.867 -14.026 -13.701 1.00 95.50 92 ALA A CA 1
ATOM 704 C C . ALA A 1 92 ? 3.605 -13.363 -15.062 1.00 95.50 92 ALA A C 1
ATOM 706 O O . ALA A 1 92 ? 4.505 -12.788 -15.669 1.00 95.50 92 ALA A O 1
ATOM 707 N N . ALA A 1 93 ? 2.343 -13.350 -15.493 1.00 95.06 93 ALA A N 1
ATOM 708 C CA . ALA A 1 93 ? 1.922 -12.711 -16.744 1.00 95.06 93 ALA A CA 1
ATOM 709 C C . ALA A 1 93 ? 2.092 -11.176 -16.773 1.00 95.06 93 ALA A C 1
ATOM 711 O O . ALA A 1 93 ? 1.955 -10.546 -17.825 1.00 95.06 93 ALA A O 1
ATOM 712 N N . GLU A 1 94 ? 2.356 -10.557 -15.622 1.00 96.50 94 GLU A N 1
ATOM 713 C CA . GLU A 1 94 ? 2.399 -9.110 -15.446 1.00 96.50 94 GLU A CA 1
ATOM 714 C C . GLU A 1 94 ? 3.668 -8.690 -14.706 1.00 96.50 94 GLU A C 1
ATOM 716 O O . GLU A 1 94 ? 4.099 -9.341 -13.751 1.00 96.50 94 GLU A O 1
ATOM 721 N N . PHE A 1 95 ? 4.221 -7.555 -15.123 1.00 97.81 95 PHE A N 1
ATOM 722 C CA . PHE A 1 95 ? 5.319 -6.876 -14.456 1.00 97.81 95 PHE A CA 1
ATOM 723 C C . PHE A 1 95 ? 4.806 -5.617 -13.758 1.00 97.81 95 PHE A C 1
ATOM 725 O O . PHE A 1 95 ? 4.020 -4.834 -14.302 1.00 97.81 95 PHE A O 1
ATOM 732 N N . TYR A 1 96 ? 5.283 -5.411 -12.538 1.00 98.38 96 TYR A N 1
ATOM 733 C CA . TYR A 1 96 ? 4.972 -4.260 -11.716 1.00 98.38 96 TYR A CA 1
ATOM 734 C C . TYR A 1 96 ? 6.256 -3.547 -11.317 1.00 98.38 96 TYR A C 1
ATOM 736 O O . TYR A 1 96 ? 7.151 -4.135 -10.711 1.00 98.38 96 TYR A O 1
ATOM 744 N N . VAL A 1 97 ? 6.292 -2.239 -11.544 1.00 98.56 97 VAL A N 1
ATOM 745 C CA . VAL A 1 97 ? 7.274 -1.348 -10.929 1.00 98.56 97 VAL A CA 1
ATOM 746 C C . VAL A 1 97 ? 6.552 -0.291 -10.113 1.00 98.56 97 VAL A C 1
ATOM 748 O O . VAL A 1 97 ? 5.633 0.375 -10.590 1.00 98.56 97 VAL A O 1
ATOM 751 N N . THR A 1 98 ? 6.973 -0.127 -8.864 1.00 98.75 98 THR A N 1
ATOM 752 C CA . THR A 1 98 ? 6.564 1.004 -8.037 1.00 98.75 98 THR A CA 1
ATOM 753 C C . THR A 1 98 ? 7.766 1.862 -7.689 1.00 98.75 98 THR A C 1
ATOM 755 O O . THR A 1 98 ? 8.732 1.383 -7.101 1.00 98.75 98 THR A O 1
ATOM 758 N N . VAL A 1 99 ? 7.669 3.148 -8.001 1.00 98.44 99 VAL A 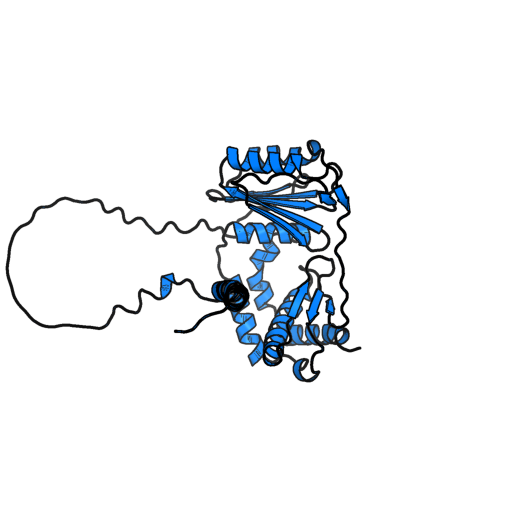N 1
ATOM 759 C CA . VAL A 1 99 ? 8.607 4.191 -7.598 1.00 98.44 99 VAL A CA 1
ATOM 760 C C . VAL A 1 99 ? 8.052 4.862 -6.349 1.00 98.44 99 VAL A C 1
ATOM 762 O O . VAL A 1 99 ? 6.936 5.379 -6.358 1.00 98.44 99 VAL A O 1
ATOM 765 N N . ILE A 1 100 ? 8.834 4.870 -5.277 1.00 98.06 100 ILE A N 1
ATOM 766 C CA . ILE A 1 100 ? 8.556 5.614 -4.047 1.00 98.06 100 ILE A CA 1
ATOM 767 C C . ILE A 1 100 ? 9.500 6.809 -4.046 1.00 98.06 100 ILE A C 1
ATOM 769 O O . ILE A 1 100 ? 10.708 6.603 -3.974 1.00 98.06 100 ILE A O 1
ATOM 773 N N . SER A 1 101 ? 8.972 8.027 -4.146 1.00 97.00 101 SER A N 1
ATOM 774 C CA . SER A 1 101 ? 9.745 9.255 -4.356 1.00 97.00 101 SER A CA 1
ATOM 775 C C . SER A 1 101 ? 9.367 10.364 -3.373 1.00 97.00 101 SER A C 1
ATOM 777 O O . SER A 1 101 ? 8.207 10.503 -2.977 1.00 97.00 101 SER A O 1
ATOM 779 N N . ASP A 1 102 ? 10.355 11.161 -2.971 1.00 96.38 102 ASP A N 1
ATOM 780 C CA . ASP A 1 102 ? 10.160 12.407 -2.221 1.00 96.38 102 ASP A CA 1
ATOM 781 C C . ASP A 1 102 ? 9.762 13.592 -3.122 1.00 96.38 102 ASP A C 1
ATOM 783 O O . ASP A 1 102 ? 9.488 14.689 -2.626 1.00 96.38 102 ASP A O 1
ATOM 787 N N . GLN A 1 103 ? 9.700 13.383 -4.439 1.00 97.00 103 GLN A N 1
ATOM 788 C CA . GLN A 1 103 ? 9.321 14.385 -5.427 1.00 97.00 103 GLN A CA 1
ATOM 789 C C . GLN A 1 103 ? 8.167 13.916 -6.313 1.00 97.00 103 GLN A C 1
ATOM 791 O O . GLN A 1 103 ? 7.949 12.729 -6.547 1.00 97.00 103 GLN A O 1
ATOM 796 N N . VAL A 1 104 ? 7.433 14.896 -6.830 1.00 95.69 104 VAL A N 1
ATOM 797 C CA . VAL A 1 104 ? 6.383 14.729 -7.832 1.00 95.69 104 VAL A CA 1
ATOM 798 C C . VAL A 1 104 ? 6.923 15.229 -9.173 1.00 95.69 104 VAL A C 1
ATOM 800 O O . VAL A 1 104 ? 7.454 16.346 -9.209 1.00 95.69 104 VAL A O 1
ATOM 803 N N . PRO A 1 105 ? 6.776 14.459 -10.266 1.00 95.06 105 PRO A N 1
ATOM 804 C CA . PRO A 1 105 ? 6.999 14.953 -11.621 1.00 95.06 105 PRO A CA 1
ATOM 805 C C . PRO A 1 105 ? 6.171 16.208 -11.909 1.00 95.06 105 PRO A C 1
ATOM 807 O O . PRO A 1 105 ? 4.992 16.266 -11.549 1.00 95.06 105 PRO A O 1
ATOM 810 N N . VAL A 1 106 ? 6.756 17.202 -12.576 1.00 94.31 106 VAL A N 1
ATOM 811 C CA . VAL A 1 106 ? 6.020 18.416 -12.994 1.00 94.31 106 VAL A CA 1
ATOM 812 C C . VAL A 1 106 ? 5.714 18.423 -14.489 1.00 94.31 106 VAL A C 1
ATOM 814 O O . VAL A 1 106 ? 4.814 19.133 -14.942 1.00 94.31 106 VAL A O 1
ATOM 817 N N . GLU A 1 107 ? 6.433 17.610 -15.255 1.00 91.31 107 GLU A N 1
ATOM 818 C CA . GLU A 1 107 ? 6.216 17.400 -16.671 1.00 91.31 107 GLU A CA 1
ATOM 819 C C . GLU A 1 107 ? 5.013 16.490 -16.934 1.00 91.31 107 GLU A C 1
ATOM 821 O O . GLU A 1 107 ? 4.662 15.592 -16.160 1.00 91.31 107 GLU A O 1
ATOM 826 N N . ARG A 1 108 ? 4.387 16.714 -18.091 1.00 89.62 108 ARG A N 1
ATOM 827 C CA . ARG A 1 108 ? 3.405 15.797 -18.664 1.00 89.62 108 ARG A CA 1
ATOM 828 C C . ARG A 1 108 ? 4.100 14.942 -19.710 1.00 89.62 108 ARG A C 1
ATOM 830 O O . ARG A 1 108 ? 4.762 15.483 -20.592 1.00 89.62 108 ARG A O 1
ATOM 837 N N . VAL A 1 109 ? 3.908 13.635 -19.612 1.00 91.50 109 VAL A N 1
ATOM 838 C CA . VAL A 1 109 ? 4.414 12.640 -20.559 1.00 91.50 109 VAL A CA 1
ATOM 839 C C . VAL A 1 109 ? 3.238 11.767 -20.979 1.00 91.50 109 VAL A C 1
ATOM 841 O O . VAL A 1 109 ? 2.377 11.452 -20.152 1.00 91.50 109 VAL A O 1
ATOM 844 N N . ASP A 1 110 ? 3.178 11.411 -22.259 1.00 94.00 110 ASP A N 1
ATOM 845 C CA . ASP A 1 110 ? 2.162 10.492 -22.761 1.00 94.00 110 ASP A CA 1
ATOM 846 C C . ASP A 1 110 ? 2.418 9.089 -22.209 1.00 94.00 110 ASP A C 1
ATOM 848 O O . ASP A 1 110 ? 3.540 8.585 -22.253 1.00 94.00 110 ASP A O 1
ATOM 852 N N . VAL A 1 111 ? 1.372 8.456 -21.680 1.00 94.94 111 VAL A N 1
ATOM 853 C CA . VAL A 1 111 ? 1.460 7.087 -21.163 1.00 94.94 111 VAL A CA 1
ATOM 854 C C . VAL A 1 111 ? 1.323 6.111 -22.338 1.00 94.94 111 VAL A C 1
ATOM 856 O O . VAL A 1 111 ? 0.287 6.134 -23.010 1.00 94.94 111 VAL A O 1
ATOM 859 N N . PRO A 1 112 ? 2.321 5.245 -22.601 1.00 94.81 112 PRO A N 1
ATOM 860 C CA . PRO A 1 112 ? 2.215 4.203 -23.618 1.00 94.81 112 PRO A CA 1
ATOM 861 C C . PRO A 1 112 ? 1.000 3.293 -23.396 1.00 94.81 112 PRO A C 1
ATOM 863 O O . PRO A 1 112 ? 0.659 2.957 -22.265 1.00 94.81 112 PRO A O 1
ATOM 866 N N . THR A 1 113 ? 0.366 2.841 -24.480 1.00 92.62 113 THR A N 1
ATOM 867 C CA . THR A 1 113 ? -0.926 2.129 -24.434 1.00 92.62 113 THR A CA 1
ATOM 868 C C . THR A 1 113 ? -0.901 0.795 -23.690 1.00 92.62 113 THR A C 1
ATOM 870 O O . THR A 1 113 ? -1.930 0.398 -23.151 1.00 92.62 113 THR A O 1
ATOM 873 N N . GLN A 1 114 ? 0.241 0.100 -23.644 1.00 92.81 114 GLN A N 1
ATOM 874 C CA . GLN A 1 114 ? 0.377 -1.144 -22.870 1.00 92.81 114 GLN A CA 1
ATOM 875 C C . GLN A 1 114 ? 0.639 -0.921 -21.373 1.00 92.81 114 GLN A C 1
ATOM 877 O O . GLN A 1 114 ? 0.667 -1.890 -20.617 1.00 92.81 114 GLN A O 1
ATOM 882 N N . LEU A 1 115 ? 0.839 0.325 -20.929 1.00 96.69 115 LEU A N 1
ATOM 883 C CA . LEU A 1 115 ? 1.129 0.632 -19.532 1.00 96.69 115 LEU A CA 1
ATOM 884 C C . LEU A 1 115 ? -0.126 1.101 -18.799 1.00 96.69 115 LEU A C 1
ATOM 886 O O . LEU A 1 115 ? -0.864 1.972 -19.255 1.00 96.69 115 LEU A O 1
ATOM 890 N N . GLN A 1 116 ? -0.324 0.566 -17.600 1.00 97.56 116 GLN A N 1
ATOM 891 C CA . GLN A 1 116 ? -1.295 1.076 -16.643 1.00 97.56 116 GLN A CA 1
ATOM 892 C C . GLN A 1 116 ? -0.542 1.824 -15.549 1.00 97.56 116 GLN A C 1
ATOM 894 O O . GLN A 1 116 ? 0.204 1.226 -14.773 1.00 97.56 116 GLN A O 1
ATOM 899 N N . VAL A 1 117 ? -0.735 3.139 -15.490 1.00 97.31 117 VAL A N 1
ATOM 900 C CA . VAL A 1 117 ? -0.028 4.016 -14.554 1.00 97.31 117 VAL A CA 1
ATOM 901 C C . VAL A 1 117 ? -1.007 4.569 -13.528 1.00 97.31 117 VAL A C 1
ATOM 903 O O . VAL A 1 117 ? -2.070 5.084 -13.867 1.00 97.31 117 VAL A O 1
ATOM 906 N N . SER A 1 118 ? -0.630 4.493 -12.258 1.00 96.38 118 SER A N 1
ATOM 907 C CA . SER A 1 118 ? -1.336 5.138 -11.152 1.00 96.38 118 SER A CA 1
ATOM 908 C C . SER A 1 118 ? -0.335 5.871 -10.272 1.00 96.38 118 SER A C 1
ATOM 910 O O . SER A 1 118 ? 0.715 5.313 -9.962 1.00 96.38 118 SER A O 1
ATOM 912 N N . ALA A 1 119 ? -0.660 7.087 -9.843 1.00 94.62 119 ALA A N 1
ATOM 913 C CA . ALA A 1 119 ? 0.188 7.872 -8.957 1.00 94.62 119 ALA A CA 1
ATOM 914 C C . ALA A 1 119 ? -0.629 8.418 -7.782 1.00 94.62 119 ALA A C 1
ATOM 916 O O . ALA A 1 119 ? -1.714 8.966 -7.975 1.00 94.62 119 ALA A O 1
ATOM 917 N N . THR A 1 120 ? -0.129 8.239 -6.562 1.00 93.81 120 THR A N 1
ATOM 918 C CA . THR A 1 120 ? -0.832 8.614 -5.332 1.00 93.81 120 THR A CA 1
ATOM 919 C C . THR A 1 120 ? 0.141 9.016 -4.229 1.00 93.81 120 THR A C 1
ATOM 921 O O . THR A 1 120 ? 1.334 8.738 -4.293 1.00 93.81 120 THR A O 1
ATOM 924 N N . GLY A 1 121 ? -0.375 9.672 -3.197 1.00 92.94 121 GLY A N 1
ATOM 925 C CA . GLY A 1 121 ? 0.343 9.886 -1.951 1.00 92.94 121 GLY A CA 1
ATOM 926 C C . GLY A 1 121 ? 0.167 8.710 -0.998 1.00 92.94 121 GLY A C 1
ATOM 927 O O . GLY A 1 121 ? -0.966 8.286 -0.772 1.00 92.94 121 GLY A O 1
ATOM 928 N N . GLN A 1 122 ? 1.244 8.229 -0.377 1.00 92.19 122 GLN A N 1
ATOM 929 C CA . GLN A 1 122 ? 1.168 7.200 0.660 1.00 92.19 122 GLN A CA 1
ATOM 930 C C . GLN A 1 122 ? 2.292 7.348 1.690 1.00 92.19 122 GLN A C 1
ATOM 932 O O . GLN A 1 122 ? 3.462 7.450 1.337 1.00 92.19 122 GLN A O 1
ATOM 937 N N . ALA A 1 123 ? 1.943 7.337 2.978 1.00 89.88 123 ALA A N 1
ATOM 938 C CA . ALA A 1 123 ? 2.871 7.416 4.106 1.00 89.88 123 ALA A CA 1
ATOM 939 C C . ALA A 1 123 ? 3.872 8.589 4.019 1.00 89.88 123 ALA A C 1
ATOM 941 O O . ALA A 1 123 ? 5.011 8.473 4.472 1.00 89.88 123 ALA A O 1
ATOM 942 N N . GLY A 1 124 ? 3.452 9.722 3.442 1.00 91.31 124 GLY A N 1
ATOM 943 C CA . GLY A 1 124 ? 4.306 10.895 3.235 1.00 91.31 124 GLY A CA 1
ATOM 944 C C . GLY A 1 124 ? 5.192 10.841 1.986 1.00 91.31 124 GLY A C 1
ATOM 945 O O . GLY A 1 124 ? 5.985 11.755 1.792 1.00 91.31 124 GLY A O 1
ATOM 946 N N . TRP A 1 125 ? 5.035 9.828 1.133 1.00 95.12 125 TRP A N 1
ATOM 947 C CA . TRP A 1 125 ? 5.752 9.666 -0.132 1.00 95.12 125 TRP A CA 1
ATOM 948 C C . TRP A 1 125 ? 4.821 9.826 -1.329 1.00 95.12 125 TRP A C 1
ATOM 950 O O . TRP A 1 125 ? 3.625 9.534 -1.240 1.00 95.12 125 TRP A O 1
ATOM 960 N N . PHE A 1 126 ? 5.382 10.235 -2.463 1.00 96.56 126 PHE A N 1
ATOM 961 C CA . PHE A 1 126 ? 4.724 10.098 -3.753 1.00 96.56 126 PHE A CA 1
ATOM 962 C C . PHE A 1 126 ? 5.020 8.708 -4.315 1.00 96.56 126 PHE A C 1
ATOM 964 O O . PHE A 1 126 ? 6.176 8.300 -4.418 1.00 96.56 126 PHE A O 1
ATOM 971 N N . VAL A 1 127 ? 3.974 7.957 -4.637 1.00 97.56 127 VAL A N 1
ATOM 972 C CA . VAL A 1 127 ? 4.056 6.559 -5.057 1.00 97.56 127 VAL A CA 1
ATOM 973 C C . VAL A 1 127 ? 3.481 6.434 -6.456 1.00 97.56 127 VAL A C 1
ATOM 975 O O . VAL A 1 127 ? 2.294 6.675 -6.673 1.00 97.56 127 VAL A O 1
ATOM 978 N N . ILE A 1 128 ? 4.326 6.037 -7.401 1.00 98.12 128 ILE A N 1
ATOM 979 C CA . ILE A 1 128 ? 3.963 5.798 -8.796 1.00 98.12 128 ILE A CA 1
ATOM 980 C C . ILE A 1 128 ? 4.036 4.301 -9.031 1.00 98.12 128 ILE A C 1
ATOM 982 O O . ILE A 1 128 ? 5.106 3.721 -8.905 1.00 98.12 128 ILE A O 1
ATOM 986 N N . ARG A 1 129 ? 2.922 3.677 -9.400 1.00 98.44 129 ARG A N 1
ATOM 987 C CA . ARG A 1 129 ? 2.871 2.279 -9.827 1.00 98.44 129 ARG A CA 1
ATOM 988 C C . ARG A 1 129 ? 2.635 2.229 -11.329 1.00 98.44 129 ARG A C 1
ATOM 990 O O . ARG A 1 129 ? 1.653 2.796 -11.808 1.00 98.44 129 ARG A O 1
ATOM 997 N N . VAL A 1 130 ? 3.504 1.518 -12.032 1.00 98.50 130 VAL A N 1
ATOM 998 C CA . VAL A 1 130 ? 3.344 1.146 -13.435 1.00 98.50 130 VAL A CA 1
ATOM 999 C C . VAL A 1 130 ? 3.174 -0.363 -13.496 1.00 98.50 130 VAL A C 1
ATOM 1001 O O . VAL A 1 130 ? 3.947 -1.113 -12.903 1.00 98.50 130 VAL A O 1
ATOM 1004 N N . LYS A 1 131 ? 2.132 -0.790 -14.194 1.00 98.31 131 LYS A N 1
ATOM 1005 C CA . LYS A 1 131 ? 1.839 -2.182 -14.501 1.00 98.31 131 LYS A CA 1
ATOM 1006 C C . LYS A 1 131 ? 1.935 -2.369 -16.011 1.00 98.31 131 LYS A C 1
ATOM 1008 O O . LYS A 1 131 ? 1.383 -1.561 -16.759 1.00 98.31 131 LYS A O 1
ATOM 1013 N N . SER A 1 132 ? 2.601 -3.429 -16.441 1.00 97.62 132 SER A N 1
ATOM 1014 C CA . SER A 1 132 ? 2.725 -3.823 -17.844 1.00 97.62 132 SER A CA 1
ATOM 1015 C C . SER A 1 132 ? 2.529 -5.334 -17.993 1.00 97.62 132 SER A C 1
ATOM 1017 O O . SER A 1 132 ? 2.637 -6.067 -17.005 1.00 97.62 132 SER A O 1
ATOM 1019 N N . PRO A 1 133 ? 2.271 -5.834 -19.211 1.00 96.56 133 PRO A N 1
ATOM 1020 C CA . PRO A 1 133 ? 2.486 -7.244 -19.517 1.00 96.56 133 PRO A CA 1
ATOM 1021 C C . PRO A 1 133 ? 3.927 -7.664 -19.197 1.00 96.56 133 PRO A C 1
ATOM 1023 O O . PRO A 1 133 ? 4.836 -6.825 -19.2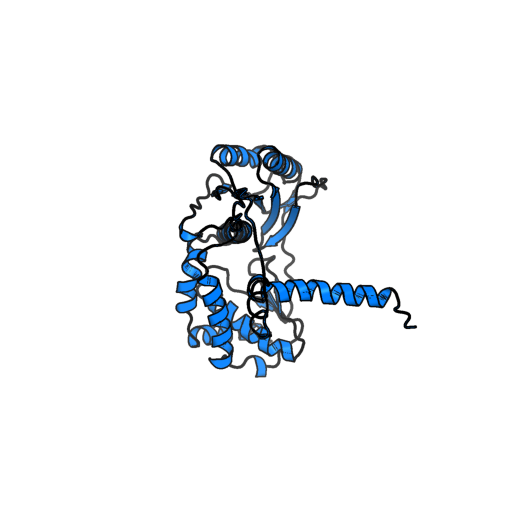02 1.00 96.56 133 PRO A O 1
ATOM 1026 N N . ALA A 1 134 ? 4.129 -8.953 -18.934 1.00 91.75 134 ALA A N 1
ATOM 1027 C CA . ALA A 1 134 ? 5.461 -9.546 -18.904 1.00 91.75 134 ALA A CA 1
ATOM 1028 C C . ALA A 1 134 ? 6.115 -9.522 -20.300 1.00 91.75 134 ALA A C 1
ATOM 1030 O O . ALA A 1 134 ? 5.428 -9.477 -21.325 1.00 91.75 134 ALA A O 1
ATOM 1031 N N . GLY A 1 135 ? 7.449 -9.567 -20.325 1.00 93.38 135 GLY A N 1
ATOM 1032 C CA . GLY A 1 135 ? 8.261 -9.581 -21.543 1.00 93.38 135 GLY A CA 1
ATOM 1033 C C . GLY A 1 135 ? 9.124 -8.332 -21.724 1.00 93.38 135 GLY A C 1
ATOM 1034 O O . GLY A 1 135 ? 8.736 -7.219 -21.362 1.00 93.38 135 GLY A O 1
ATOM 1035 N N . ASP A 1 136 ? 10.298 -8.534 -22.321 1.00 94.31 136 ASP A N 1
ATOM 1036 C CA . ASP A 1 136 ? 11.380 -7.545 -22.383 1.00 94.31 136 ASP A CA 1
ATOM 1037 C C . ASP A 1 136 ? 10.953 -6.208 -22.998 1.00 94.31 136 ASP A C 1
ATOM 1039 O O . ASP A 1 136 ? 11.290 -5.151 -22.470 1.00 94.31 136 ASP A O 1
ATOM 1043 N N . GLU A 1 137 ? 10.164 -6.230 -24.079 1.00 95.25 137 GLU A N 1
ATOM 1044 C CA . GLU A 1 137 ? 9.715 -5.006 -24.754 1.00 95.25 137 GLU A CA 1
ATOM 1045 C C . GLU A 1 137 ? 8.828 -4.138 -23.846 1.00 95.25 137 GLU A C 1
ATOM 1047 O O . GLU A 1 137 ? 9.037 -2.928 -23.740 1.00 95.25 137 GLU A O 1
ATOM 1052 N N . ALA A 1 138 ? 7.854 -4.748 -23.165 1.00 95.69 138 ALA A N 1
ATOM 1053 C CA . ALA A 1 138 ? 6.924 -4.031 -22.297 1.00 95.69 138 ALA A CA 1
ATOM 1054 C C . ALA A 1 138 ? 7.622 -3.508 -21.031 1.00 95.69 138 ALA A C 1
ATOM 1056 O O . ALA A 1 138 ? 7.363 -2.379 -20.601 1.00 95.69 138 ALA A O 1
ATOM 1057 N N . ILE A 1 139 ? 8.538 -4.305 -20.468 1.00 96.62 139 ILE A N 1
ATOM 1058 C CA . ILE A 1 139 ? 9.380 -3.911 -19.332 1.00 96.62 139 ILE A CA 1
ATOM 1059 C C . ILE A 1 139 ? 10.272 -2.726 -19.723 1.00 96.62 139 ILE A C 1
ATOM 1061 O O . ILE A 1 139 ? 10.348 -1.743 -18.982 1.00 96.62 139 ILE A O 1
ATOM 1065 N N . GLU A 1 140 ? 10.895 -2.767 -20.901 1.00 96.62 140 GLU A N 1
ATOM 1066 C CA . GLU A 1 140 ? 11.743 -1.675 -21.382 1.00 96.62 140 GLU A CA 1
ATOM 1067 C C . GLU A 1 140 ? 10.939 -0.401 -21.651 1.00 96.62 140 GLU A C 1
ATOM 1069 O O . GLU A 1 140 ? 11.344 0.695 -21.268 1.00 96.62 140 GLU A O 1
ATOM 1074 N N . GLN A 1 141 ? 9.743 -0.516 -22.226 1.00 96.69 141 GLN A N 1
ATOM 1075 C CA . GLN A 1 141 ? 8.855 0.634 -22.408 1.00 96.69 141 GLN A CA 1
ATOM 1076 C C . GLN A 1 141 ? 8.434 1.260 -21.073 1.00 96.69 141 GLN A C 1
ATOM 1078 O O . GLN A 1 141 ? 8.367 2.487 -20.976 1.00 96.69 141 GLN A O 1
ATOM 1083 N N . ALA A 1 142 ? 8.185 0.452 -20.034 1.00 97.75 142 ALA A N 1
ATOM 1084 C CA . ALA A 1 142 ? 7.915 0.960 -18.690 1.00 97.75 142 ALA A CA 1
ATOM 1085 C C . ALA A 1 142 ? 9.115 1.728 -18.122 1.00 97.75 142 ALA A C 1
ATOM 1087 O O . ALA A 1 142 ? 8.938 2.797 -17.529 1.00 97.75 142 ALA A O 1
ATOM 1088 N N . ARG A 1 143 ? 10.333 1.220 -18.337 1.00 97.62 143 ARG A N 1
ATOM 1089 C CA . ARG A 1 143 ? 11.571 1.891 -17.936 1.00 97.62 143 ARG A CA 1
ATOM 1090 C C . ARG A 1 143 ? 11.752 3.221 -18.664 1.00 97.62 143 ARG A C 1
ATOM 1092 O O . ARG A 1 143 ? 11.927 4.232 -17.993 1.00 97.62 143 ARG A O 1
ATOM 1099 N N . LEU A 1 144 ? 11.678 3.240 -19.996 1.00 96.56 144 LEU A N 1
ATOM 1100 C CA . LEU A 1 144 ? 11.849 4.453 -20.809 1.00 96.56 144 LEU A CA 1
ATOM 1101 C C . LEU A 1 144 ? 10.813 5.527 -20.452 1.00 96.56 144 LEU A C 1
ATOM 1103 O O . LEU A 1 144 ? 11.153 6.703 -20.315 1.00 96.56 144 LEU A O 1
ATOM 1107 N N . PHE A 1 145 ? 9.559 5.120 -20.234 1.00 97.12 145 PHE A N 1
ATOM 1108 C CA . PHE A 1 145 ? 8.509 6.012 -19.745 1.00 97.12 145 PHE A CA 1
ATOM 1109 C C . PHE A 1 145 ? 8.894 6.652 -18.402 1.00 97.12 145 PHE A C 1
ATOM 1111 O O . PHE A 1 145 ? 8.825 7.873 -18.249 1.00 97.12 145 PHE A O 1
ATOM 1118 N N . LEU A 1 146 ? 9.339 5.847 -17.433 1.00 97.12 146 LEU A N 1
ATOM 1119 C CA . LEU A 1 146 ? 9.766 6.350 -16.128 1.00 97.12 146 LEU A CA 1
ATOM 1120 C C . LEU A 1 146 ? 11.043 7.193 -16.215 1.00 97.12 146 LEU A C 1
ATOM 1122 O O . LEU A 1 146 ? 11.148 8.188 -15.507 1.00 97.12 146 LEU A O 1
ATOM 1126 N N . GLN A 1 147 ? 11.980 6.860 -17.099 1.00 96.44 147 GLN A N 1
ATOM 1127 C CA . GLN A 1 147 ? 13.191 7.646 -17.327 1.00 96.44 147 GLN A CA 1
ATOM 1128 C C . GLN A 1 147 ? 12.857 9.070 -17.780 1.00 96.44 147 GLN A C 1
ATOM 1130 O O . GLN A 1 147 ? 13.430 10.034 -17.275 1.00 96.44 147 GLN A O 1
ATOM 1135 N N . GLN A 1 148 ? 11.907 9.197 -18.709 1.00 95.50 148 GLN A N 1
ATOM 1136 C CA . GLN A 1 148 ? 11.453 10.485 -19.223 1.00 95.50 148 GLN A CA 1
ATOM 1137 C C . GLN A 1 148 ? 10.640 11.279 -18.192 1.00 95.50 148 GLN A C 1
ATOM 1139 O O . GLN A 1 148 ? 10.635 12.508 -18.233 1.00 95.50 148 GLN A O 1
ATOM 1144 N N . TRP A 1 149 ? 9.907 10.596 -17.308 1.00 95.94 149 TRP A N 1
ATOM 1145 C CA . TRP A 1 149 ? 8.937 11.242 -16.425 1.00 95.94 149 TRP A CA 1
ATOM 1146 C C . TRP A 1 149 ? 9.459 11.529 -15.012 1.00 95.94 149 TRP A C 1
ATOM 1148 O O . TRP A 1 149 ? 9.011 12.482 -14.379 1.00 95.94 149 TRP A O 1
ATOM 1158 N N . LEU A 1 150 ? 10.378 10.722 -14.478 1.00 96.56 150 LEU A N 1
ATOM 1159 C CA . LEU A 1 150 ? 10.804 10.840 -13.084 1.00 96.56 150 LEU A CA 1
ATOM 1160 C C . LEU A 1 150 ? 11.856 11.944 -12.868 1.00 96.56 150 LEU A C 1
ATOM 1162 O O . LEU A 1 150 ? 12.785 12.076 -13.668 1.00 96.56 150 LEU A O 1
ATOM 1166 N N . PRO A 1 151 ? 11.789 12.687 -11.744 1.00 96.12 151 PRO A N 1
ATOM 1167 C CA . PRO A 1 151 ? 12.743 13.753 -11.458 1.00 96.12 151 PRO A CA 1
ATOM 1168 C C . PRO A 1 151 ? 14.177 13.265 -11.216 1.00 96.12 151 PRO A C 1
ATOM 1170 O O . PRO A 1 151 ? 14.403 12.369 -10.401 1.00 96.12 151 PRO A O 1
ATOM 1173 N N . ALA A 1 152 ? 15.162 13.941 -11.816 1.00 93.62 152 ALA A N 1
ATOM 1174 C CA . ALA A 1 152 ? 16.585 13.582 -11.727 1.00 93.62 152 ALA A CA 1
ATOM 1175 C C . ALA A 1 152 ? 17.157 13.582 -10.300 1.00 93.62 152 ALA A C 1
ATOM 1177 O O . ALA A 1 152 ? 17.985 12.749 -9.935 1.00 93.62 152 ALA A O 1
ATOM 1178 N N . ASN A 1 153 ? 16.697 14.521 -9.473 1.00 90.50 153 ASN A N 1
ATOM 1179 C CA . ASN A 1 153 ? 17.236 14.755 -8.132 1.00 90.50 153 ASN A CA 1
ATOM 1180 C C . ASN A 1 153 ? 16.384 14.125 -7.020 1.00 90.50 153 ASN A C 1
ATOM 1182 O O . ASN A 1 153 ? 16.533 14.496 -5.855 1.00 90.50 153 ASN A O 1
ATOM 1186 N N . ALA A 1 154 ? 15.466 13.218 -7.360 1.00 92.31 154 ALA A N 1
ATOM 1187 C CA . ALA A 1 154 ? 14.614 12.569 -6.376 1.00 92.31 154 ALA A CA 1
ATOM 1188 C C . ALA A 1 154 ? 15.384 11.553 -5.515 1.00 92.31 154 ALA A C 1
ATOM 1190 O O . ALA A 1 154 ? 16.176 10.732 -6.001 1.00 92.31 154 ALA A O 1
ATOM 1191 N N . THR A 1 155 ? 15.076 11.535 -4.220 1.00 94.19 155 THR A N 1
ATOM 1192 C CA . THR A 1 155 ? 15.331 10.358 -3.394 1.00 94.19 155 THR A CA 1
ATOM 1193 C C . THR A 1 155 ? 14.255 9.343 -3.727 1.00 94.19 155 THR A C 1
ATOM 1195 O O . THR A 1 155 ? 13.082 9.560 -3.430 1.00 94.19 155 THR A O 1
ATOM 1198 N N . MET A 1 156 ? 14.649 8.227 -4.336 1.00 94.81 156 MET A N 1
ATOM 1199 C CA . MET A 1 156 ? 13.696 7.195 -4.713 1.00 94.81 156 MET A CA 1
ATOM 1200 C C . MET A 1 156 ? 14.132 5.791 -4.334 1.00 94.81 156 MET A C 1
ATOM 1202 O O . MET A 1 156 ? 15.326 5.492 -4.257 1.00 94.81 156 MET A O 1
ATOM 1206 N N . LYS A 1 157 ? 13.129 4.940 -4.134 1.00 97.12 157 LYS A N 1
ATOM 1207 C CA . LYS A 1 157 ? 13.257 3.486 -4.077 1.00 97.12 157 LYS A CA 1
ATOM 1208 C C . LYS A 1 157 ? 12.363 2.868 -5.144 1.00 97.12 157 LYS A C 1
ATOM 1210 O O . LYS A 1 157 ? 11.260 3.359 -5.377 1.00 97.12 157 LYS A O 1
ATOM 1215 N N . LEU A 1 158 ? 12.834 1.794 -5.758 1.00 98.06 158 LEU A N 1
ATOM 1216 C CA . LEU A 1 158 ? 12.103 1.012 -6.743 1.00 98.06 158 LEU A CA 1
ATOM 1217 C C . LEU A 1 158 ? 11.714 -0.325 -6.124 1.00 98.06 158 LEU A C 1
ATOM 1219 O O . LEU A 1 158 ? 12.546 -0.989 -5.513 1.00 98.06 158 LEU A O 1
ATOM 1223 N N . VAL A 1 159 ? 10.464 -0.727 -6.296 1.00 98.62 159 VAL A N 1
ATOM 1224 C CA . VAL A 1 159 ? 9.998 -2.086 -6.012 1.00 98.62 159 VAL A CA 1
ATOM 1225 C C . VAL A 1 159 ? 9.630 -2.711 -7.341 1.00 98.62 159 VAL A C 1
ATOM 1227 O O . VAL A 1 159 ? 8.801 -2.144 -8.051 1.00 98.62 159 VAL A O 1
ATOM 1230 N N . LEU A 1 160 ? 10.255 -3.834 -7.678 1.00 98.38 160 LEU A N 1
ATOM 1231 C CA . LEU A 1 160 ? 10.019 -4.562 -8.925 1.00 98.38 160 LEU A CA 1
ATOM 1232 C C . LEU A 1 160 ? 9.396 -5.910 -8.580 1.00 98.38 160 LEU A C 1
ATOM 1234 O O . LEU A 1 160 ? 9.897 -6.582 -7.682 1.00 98.38 160 LEU A O 1
ATOM 1238 N N . SER A 1 161 ? 8.342 -6.324 -9.273 1.00 98.12 161 SER A N 1
ATOM 1239 C CA . SER A 1 161 ? 7.835 -7.692 -9.164 1.00 98.12 161 SER A CA 1
ATOM 1240 C C . SER A 1 161 ? 7.289 -8.208 -10.488 1.00 98.12 161 SER A C 1
ATOM 1242 O O . SER A 1 161 ? 6.800 -7.436 -11.311 1.00 98.12 161 SER A O 1
ATOM 1244 N N . GLY A 1 162 ? 7.400 -9.515 -10.701 1.00 97.31 162 GLY A N 1
ATOM 1245 C CA . GLY A 1 162 ? 6.986 -10.189 -11.931 1.00 97.31 162 GLY A CA 1
ATOM 1246 C C . GLY A 1 162 ? 7.952 -11.310 -12.294 1.00 97.31 162 GLY A C 1
ATOM 1247 O O . GLY A 1 162 ? 8.815 -11.673 -11.487 1.00 97.31 162 GLY A O 1
ATOM 1248 N N . ASP A 1 163 ? 7.824 -11.828 -13.513 1.00 95.75 163 ASP A N 1
ATOM 1249 C CA . ASP A 1 163 ? 8.791 -12.767 -14.077 1.00 95.75 163 ASP A CA 1
ATOM 1250 C C . ASP A 1 163 ? 10.047 -11.995 -14.500 1.00 95.75 163 ASP A C 1
ATOM 1252 O O . ASP A 1 163 ? 10.138 -11.453 -15.601 1.00 95.75 163 ASP A O 1
ATOM 1256 N N . ILE A 1 164 ? 10.960 -11.821 -13.545 1.00 95.50 164 ILE A N 1
ATOM 1257 C CA . ILE A 1 164 ? 12.183 -11.033 -13.689 1.00 95.50 164 ILE A CA 1
ATOM 1258 C C . ILE A 1 164 ? 13.397 -11.876 -13.322 1.00 95.50 164 ILE A C 1
ATOM 1260 O O . ILE A 1 164 ? 13.294 -12.841 -12.569 1.00 95.50 164 ILE A O 1
ATOM 1264 N N . ASP A 1 165 ? 14.564 -11.470 -13.801 1.00 94.81 165 ASP A N 1
ATOM 1265 C CA . ASP A 1 165 ? 15.845 -12.070 -13.452 1.00 94.81 165 ASP A CA 1
ATOM 1266 C C . ASP A 1 165 ? 16.840 -11.007 -12.958 1.00 94.81 165 ASP A C 1
ATOM 1268 O O . ASP A 1 165 ? 16.528 -9.817 -12.839 1.00 94.81 165 ASP A O 1
ATOM 1272 N N . SER A 1 166 ? 18.061 -11.435 -12.638 1.00 94.19 166 SER A N 1
ATOM 1273 C CA . SER A 1 166 ? 19.108 -10.522 -12.179 1.00 94.19 166 SER A CA 1
ATOM 1274 C C . SER A 1 166 ? 19.509 -9.487 -13.232 1.00 94.19 166 SER A C 1
ATOM 1276 O O . SER A 1 166 ? 19.908 -8.389 -12.853 1.00 94.19 166 SER A O 1
ATOM 1278 N N . ALA A 1 167 ? 19.403 -9.809 -14.526 1.00 95.00 167 ALA A N 1
ATOM 1279 C CA . ALA A 1 167 ? 19.758 -8.889 -15.602 1.00 95.00 167 ALA A CA 1
ATOM 1280 C C . ALA A 1 167 ? 18.750 -7.736 -15.683 1.00 95.00 167 ALA A C 1
ATOM 1282 O O . ALA A 1 167 ? 19.152 -6.577 -15.773 1.00 95.00 167 ALA A O 1
ATOM 1283 N N . ILE A 1 168 ? 17.452 -8.028 -15.545 1.00 95.50 168 ILE A N 1
ATOM 1284 C CA . ILE A 1 168 ? 16.406 -7.007 -15.431 1.00 95.50 168 ILE A CA 1
ATOM 1285 C C . ILE A 1 168 ? 16.661 -6.137 -14.195 1.00 95.50 168 ILE A C 1
ATOM 1287 O O . ILE A 1 168 ? 16.643 -4.912 -14.288 1.00 95.50 168 ILE A O 1
ATOM 1291 N N . VAL A 1 169 ? 16.952 -6.728 -13.035 1.00 95.88 169 VAL A N 1
ATOM 1292 C CA . VAL A 1 169 ? 17.203 -5.949 -11.808 1.00 95.88 169 VAL A CA 1
ATOM 1293 C C . VAL A 1 169 ? 18.424 -5.034 -11.947 1.00 95.88 169 VAL A C 1
ATOM 1295 O O . VAL A 1 169 ? 18.353 -3.858 -11.579 1.00 95.88 169 VAL A O 1
ATOM 1298 N N . GLU A 1 170 ? 19.529 -5.544 -12.495 1.00 94.31 170 GLU A N 1
ATOM 1299 C CA . GLU A 1 170 ? 20.735 -4.755 -12.756 1.00 94.31 170 GLU A CA 1
ATOM 1300 C C . GLU A 1 170 ? 20.443 -3.621 -13.735 1.00 94.31 170 GLU A C 1
ATOM 1302 O O . GLU A 1 170 ? 20.782 -2.469 -13.452 1.00 94.31 170 GLU A O 1
ATOM 1307 N N . HIS A 1 171 ? 19.729 -3.921 -14.823 1.00 94.69 171 HIS A N 1
ATOM 1308 C CA . HIS A 1 171 ? 19.272 -2.928 -15.781 1.00 94.69 171 HIS A CA 1
ATOM 1309 C C . HIS A 1 171 ? 18.530 -1.818 -15.035 1.00 94.69 171 HIS A C 1
ATOM 1311 O O . HIS A 1 171 ? 19.000 -0.681 -15.026 1.00 94.69 171 HIS A O 1
ATOM 1317 N N . TRP A 1 172 ? 17.451 -2.120 -14.314 1.00 96.00 172 TRP A N 1
ATOM 1318 C CA . TRP A 1 172 ? 16.642 -1.123 -13.598 1.00 96.00 172 TRP A CA 1
ATOM 1319 C C . TRP A 1 172 ? 17.398 -0.341 -12.511 1.00 96.00 172 TRP A C 1
ATOM 1321 O O . TRP A 1 172 ? 17.021 0.791 -12.201 1.00 96.00 172 TRP A O 1
ATOM 1331 N N . SER A 1 173 ? 18.483 -0.886 -11.956 1.00 93.62 173 SER A N 1
ATOM 1332 C CA . SER A 1 173 ? 19.312 -0.183 -10.965 1.00 93.62 173 SER A CA 1
ATOM 1333 C C . SER A 1 173 ? 19.992 1.079 -11.515 1.00 93.62 173 SER A C 1
ATOM 1335 O O . SER A 1 173 ? 20.224 2.033 -10.768 1.00 93.62 173 SER A O 1
ATOM 1337 N N . SER A 1 174 ? 20.231 1.130 -12.829 1.00 92.44 174 SER A N 1
ATOM 1338 C CA . SER A 1 174 ? 20.815 2.291 -13.516 1.00 92.44 174 SER A CA 1
ATOM 1339 C C . SER A 1 174 ? 19.809 3.408 -13.828 1.00 92.44 174 SER A C 1
ATOM 1341 O O . SER A 1 174 ? 20.227 4.532 -14.111 1.00 92.44 174 SER A O 1
ATOM 1343 N N . LEU A 1 175 ? 18.496 3.165 -13.682 1.00 94.31 175 LEU A N 1
ATOM 1344 C CA . LEU A 1 175 ? 17.451 4.148 -14.002 1.00 94.31 175 LEU A CA 1
ATOM 1345 C C . LEU A 1 175 ? 17.702 5.499 -13.320 1.00 94.31 175 LEU A C 1
ATOM 1347 O O . LEU A 1 175 ? 17.550 6.546 -13.940 1.00 94.31 175 LEU A O 1
ATOM 1351 N N . LYS A 1 176 ? 18.138 5.490 -12.051 1.00 91.31 176 LYS A N 1
ATOM 1352 C CA . LYS A 1 176 ? 18.368 6.719 -11.276 1.00 91.31 176 LYS A CA 1
ATOM 1353 C C . LYS A 1 176 ? 19.396 7.653 -11.910 1.00 91.31 176 LYS A C 1
ATOM 1355 O O . LYS A 1 176 ? 19.211 8.863 -11.853 1.00 91.31 176 LYS A O 1
ATOM 1360 N N . SER A 1 177 ? 20.469 7.116 -12.486 1.00 91.12 177 SER A N 1
ATOM 1361 C CA . SER A 1 177 ? 21.507 7.929 -13.135 1.00 91.12 177 SER A CA 1
ATOM 1362 C C . SER A 1 177 ? 21.090 8.487 -14.494 1.00 91.12 177 SER A C 1
ATOM 1364 O O . SER A 1 177 ? 21.786 9.339 -15.037 1.00 91.12 177 SER A O 1
ATOM 1366 N N . GLU A 1 178 ? 19.972 8.016 -15.040 1.00 94.25 178 GLU A N 1
ATOM 1367 C CA . GLU A 1 178 ? 19.499 8.350 -16.384 1.00 94.25 178 GLU A CA 1
ATOM 1368 C C . GLU A 1 178 ? 18.325 9.334 -16.386 1.00 94.25 178 GLU A C 1
ATOM 1370 O O . GLU A 1 178 ? 17.907 9.797 -17.449 1.00 94.25 178 GLU A O 1
ATOM 1375 N N . LEU A 1 179 ? 17.794 9.648 -15.202 1.00 94.81 179 LEU A N 1
ATOM 1376 C CA . LEU A 1 179 ? 16.688 10.577 -15.020 1.00 94.81 179 LEU A CA 1
ATOM 1377 C C . LEU A 1 179 ? 17.114 12.011 -15.345 1.00 94.81 179 LEU A C 1
ATOM 1379 O O . LEU A 1 179 ? 18.177 12.472 -14.927 1.00 94.81 179 LEU A O 1
ATOM 1383 N N . ASN A 1 180 ? 16.253 12.742 -16.048 1.00 89.81 180 ASN A N 1
ATOM 1384 C CA . ASN A 1 180 ? 16.537 14.109 -16.492 1.00 89.81 180 ASN A CA 1
ATOM 1385 C C . ASN A 1 180 ? 15.373 15.097 -16.296 1.00 89.81 180 ASN A C 1
ATOM 1387 O O . ASN A 1 180 ? 15.552 16.287 -16.562 1.00 89.81 180 ASN A O 1
ATOM 1391 N N . ALA A 1 181 ? 14.213 14.637 -15.822 1.00 94.38 181 ALA A N 1
ATOM 1392 C CA . ALA A 1 181 ? 13.050 15.492 -15.613 1.00 94.38 181 ALA A CA 1
ATOM 1393 C C . ALA A 1 181 ? 13.174 16.344 -14.338 1.00 94.38 181 ALA A C 1
ATOM 1395 O O . ALA A 1 181 ? 14.000 16.089 -13.449 1.00 94.38 181 ALA A O 1
ATOM 1396 N N . SER A 1 182 ? 12.333 17.367 -14.236 1.00 96.06 182 SER A N 1
ATOM 1397 C CA . SER A 1 182 ? 12.229 18.245 -13.076 1.00 96.06 182 SER A CA 1
ATOM 1398 C C . SER A 1 182 ? 11.228 17.686 -12.068 1.00 96.06 182 SER A C 1
ATOM 1400 O O . SER A 1 182 ? 10.297 16.956 -12.393 1.00 96.06 182 SER A O 1
ATOM 1402 N N . GLY A 1 183 ? 11.391 18.060 -10.804 1.00 95.94 183 GLY A N 1
ATOM 1403 C CA . GLY A 1 183 ? 10.484 17.634 -9.747 1.00 95.94 183 GLY A CA 1
ATOM 1404 C C . GLY A 1 183 ? 10.162 18.755 -8.782 1.00 95.94 183 GLY A C 1
ATOM 1405 O O . GLY A 1 183 ? 10.947 19.684 -8.583 1.00 95.94 183 GLY A O 1
ATOM 1406 N N . ALA A 1 184 ? 8.992 18.648 -8.163 1.00 96.12 184 ALA A N 1
ATOM 1407 C CA . ALA A 1 184 ? 8.620 19.446 -7.007 1.00 96.12 184 ALA A CA 1
ATOM 1408 C C . ALA A 1 184 ? 8.616 18.553 -5.757 1.00 96.12 184 ALA A C 1
ATOM 1410 O O . ALA A 1 184 ? 8.176 17.407 -5.847 1.00 96.12 184 ALA A O 1
ATOM 1411 N N . PRO A 1 185 ? 9.050 19.041 -4.581 1.00 95.94 185 PRO A N 1
ATOM 1412 C CA . PRO A 1 185 ? 8.951 18.272 -3.344 1.00 95.94 185 PRO A CA 1
ATOM 1413 C C . PRO A 1 185 ? 7.512 17.821 -3.084 1.00 95.94 185 PRO A C 1
ATOM 1415 O O . PRO A 1 185 ? 6.592 18.645 -3.083 1.00 95.94 185 PRO A O 1
ATOM 1418 N N . TYR A 1 186 ? 7.318 16.530 -2.822 1.00 94.00 186 TYR A N 1
ATOM 1419 C CA . TYR A 1 186 ? 6.015 16.019 -2.430 1.00 94.00 186 TYR A CA 1
ATOM 1420 C C . TYR A 1 186 ? 5.672 16.514 -1.026 1.00 94.00 186 TYR A C 1
ATOM 1422 O O . TYR A 1 186 ? 6.425 16.347 -0.066 1.00 94.00 186 TYR A O 1
ATOM 1430 N N . ARG A 1 187 ? 4.503 17.141 -0.904 1.00 90.56 187 ARG A N 1
ATOM 1431 C CA . ARG A 1 187 ? 3.938 17.565 0.375 1.00 90.56 187 ARG A CA 1
ATOM 1432 C C . ARG A 1 187 ? 2.517 17.051 0.446 1.00 90.56 187 ARG A C 1
ATOM 1434 O O . ARG A 1 187 ? 1.646 17.532 -0.276 1.00 90.56 187 ARG A O 1
ATOM 1441 N N . ALA A 1 188 ? 2.290 16.073 1.315 1.00 84.62 188 ALA A N 1
ATOM 1442 C CA . ALA A 1 188 ? 0.947 15.592 1.575 1.00 84.62 188 ALA A CA 1
ATOM 1443 C C . ALA A 1 188 ? 0.097 16.746 2.123 1.00 84.62 188 ALA A C 1
ATOM 1445 O O . ALA A 1 188 ? 0.470 17.391 3.106 1.00 84.62 188 ALA A O 1
ATOM 1446 N N . ALA A 1 189 ? -1.041 17.012 1.485 1.00 76.44 189 ALA A N 1
ATOM 1447 C CA . ALA A 1 189 ? -2.027 17.928 2.033 1.00 76.44 189 ALA A CA 1
ATOM 1448 C C . ALA A 1 189 ? -2.640 17.274 3.279 1.00 76.44 189 ALA A C 1
ATOM 1450 O O . ALA A 1 189 ? -3.492 16.397 3.162 1.00 76.44 189 ALA A O 1
ATOM 1451 N N . VAL A 1 190 ? -2.172 17.662 4.466 1.00 66.00 190 VAL A N 1
ATOM 1452 C CA . VAL A 1 190 ? -2.762 17.214 5.730 1.00 66.00 190 VAL A CA 1
ATOM 1453 C C . VAL A 1 190 ? -4.004 18.053 5.976 1.00 66.00 190 VAL A C 1
ATOM 1455 O O . VAL A 1 190 ? -3.907 19.228 6.330 1.00 66.00 190 VAL A O 1
ATOM 1458 N N . GLN A 1 191 ? -5.177 17.463 5.777 1.00 63.72 191 GLN A N 1
ATOM 1459 C CA . GLN A 1 191 ? -6.425 18.079 6.201 1.00 63.72 191 GLN A CA 1
ATOM 1460 C C . GLN A 1 191 ? -6.757 17.540 7.592 1.00 63.72 191 GLN A C 1
ATOM 1462 O O . GLN A 1 191 ? -7.461 16.546 7.732 1.00 63.72 191 GLN A O 1
ATOM 1467 N N . ALA A 1 192 ? -6.192 18.168 8.627 1.00 59.03 192 ALA A N 1
ATOM 1468 C CA . ALA A 1 192 ? -6.582 17.888 10.004 1.00 59.03 192 ALA A CA 1
ATOM 1469 C C . ALA A 1 192 ? -8.009 18.414 10.201 1.00 59.03 192 ALA A C 1
ATOM 1471 O O . ALA A 1 192 ? -8.231 19.607 10.409 1.00 59.03 192 ALA A O 1
ATOM 1472 N N . LEU A 1 193 ? -8.984 17.527 10.032 1.00 68.00 193 LEU A N 1
ATOM 1473 C CA . LEU A 1 193 ? -10.377 17.814 10.333 1.00 68.00 193 LEU A CA 1
ATOM 1474 C C . LEU A 1 193 ? -10.605 17.591 11.834 1.00 68.00 193 LEU A C 1
ATOM 1476 O O . LEU A 1 193 ? -9.968 16.710 12.416 1.00 68.00 193 LEU A O 1
ATOM 1480 N N . PRO A 1 194 ? -11.517 18.345 12.471 1.00 65.19 194 PRO A N 1
ATOM 1481 C CA . PRO A 1 194 ? -11.837 18.170 13.892 1.00 65.19 194 PRO A CA 1
ATOM 1482 C C . PRO A 1 194 ? -12.367 16.765 14.226 1.00 65.19 194 PRO A C 1
ATOM 1484 O O . PRO A 1 194 ? -12.435 16.391 15.386 1.00 65.19 194 PRO A O 1
ATOM 1487 N N . THR A 1 195 ? -12.716 15.977 13.211 1.00 81.25 195 THR A N 1
ATOM 1488 C CA . THR A 1 195 ? -13.197 14.599 13.299 1.00 81.25 195 THR A CA 1
ATOM 1489 C C . THR A 1 195 ? -12.183 13.606 12.712 1.00 81.25 195 THR A C 1
ATOM 1491 O O . THR A 1 195 ? -12.544 12.701 11.957 1.00 81.25 195 THR A O 1
ATOM 1494 N N . SER A 1 196 ? -10.892 13.802 13.001 1.00 86.75 196 SER A N 1
ATOM 1495 C CA . SER A 1 196 ? -9.811 12.929 12.529 1.00 86.75 196 SER A CA 1
ATOM 1496 C C . SER A 1 196 ? -9.053 12.275 13.681 1.00 86.75 196 SER A C 1
ATOM 1498 O O . SER A 1 196 ? -8.816 12.888 14.715 1.00 86.75 196 SER A O 1
ATOM 1500 N N . ILE A 1 197 ? -8.665 11.018 13.487 1.00 90.19 197 ILE A N 1
ATOM 1501 C CA . ILE A 1 197 ? -7.924 10.207 14.451 1.00 90.19 197 ILE A CA 1
ATOM 1502 C C . ILE A 1 197 ? -6.608 9.821 13.791 1.00 90.19 197 ILE A C 1
ATOM 1504 O O . ILE A 1 197 ? -6.600 9.234 12.704 1.00 90.19 197 ILE A O 1
ATOM 1508 N N . ALA A 1 198 ? -5.487 10.143 14.427 1.00 90.56 198 ALA A N 1
ATOM 1509 C CA . ALA A 1 198 ? -4.184 9.746 13.919 1.00 90.56 198 ALA A CA 1
ATOM 1510 C C . ALA A 1 198 ? -4.023 8.223 14.045 1.00 90.56 198 ALA A C 1
ATOM 1512 O O . ALA A 1 198 ? -4.064 7.665 15.143 1.00 90.56 198 ALA A O 1
ATOM 1513 N N . SER A 1 199 ? -3.817 7.547 12.915 1.00 90.75 199 SER A N 1
ATOM 1514 C CA . SER A 1 199 ? -3.548 6.113 12.891 1.00 90.75 199 SER A CA 1
ATOM 1515 C C . SER A 1 199 ? -2.130 5.831 13.391 1.00 90.75 199 SER A C 1
ATOM 1517 O O . SER A 1 199 ? -1.181 6.509 12.974 1.00 90.75 199 SER A O 1
ATOM 1519 N N . PRO A 1 200 ? -1.932 4.760 14.178 1.00 91.94 200 PRO A N 1
ATOM 1520 C CA . PRO A 1 200 ? -0.615 4.179 14.390 1.00 91.94 200 PRO A CA 1
ATOM 1521 C C . PRO A 1 200 ? 0.080 3.864 13.068 1.00 91.94 200 PRO A C 1
ATOM 1523 O O . PRO A 1 200 ? -0.558 3.564 12.053 1.00 91.94 200 PRO A O 1
ATOM 1526 N N . THR A 1 201 ? 1.410 3.894 13.089 1.00 90.06 201 THR A N 1
ATOM 1527 C CA . THR A 1 201 ? 2.204 3.487 11.924 1.00 90.06 201 THR A CA 1
ATOM 1528 C C . THR A 1 201 ? 2.060 1.976 11.715 1.00 90.06 201 THR A C 1
ATOM 1530 O O . THR A 1 201 ? 2.107 1.214 12.685 1.00 90.06 201 THR A O 1
ATOM 1533 N N . LEU A 1 202 ? 1.907 1.531 10.460 1.00 91.25 202 LEU A N 1
ATOM 1534 C CA . LEU A 1 202 ? 1.990 0.108 10.103 1.00 91.25 202 LEU A CA 1
ATOM 1535 C C . LEU A 1 202 ? 3.280 -0.488 10.675 1.00 91.25 202 LEU A C 1
ATOM 1537 O O . LEU A 1 202 ? 4.342 0.109 10.518 1.00 91.25 202 LEU A O 1
ATOM 1541 N N . GLY A 1 203 ? 3.188 -1.626 11.362 1.00 90.31 203 GLY A N 1
ATOM 1542 C CA . GLY A 1 203 ? 4.323 -2.199 12.091 1.00 90.31 203 GLY A CA 1
ATOM 1543 C C . GLY A 1 203 ? 4.251 -2.062 13.605 1.00 90.31 203 GLY A C 1
ATOM 1544 O O . GLY A 1 203 ? 4.790 -2.907 14.308 1.00 90.31 203 GLY A O 1
ATOM 1545 N N . SER A 1 204 ? 3.584 -1.023 14.110 1.00 91.81 204 SER A N 1
ATOM 1546 C CA . SER A 1 204 ? 3.507 -0.775 15.554 1.00 91.81 204 SER A CA 1
ATOM 1547 C C . SER A 1 204 ? 2.608 -1.778 16.283 1.00 91.81 204 SER A C 1
ATOM 1549 O O . SER A 1 204 ? 1.673 -2.333 15.704 1.00 91.81 204 SER A O 1
ATOM 1551 N N . GLU A 1 205 ? 2.858 -1.961 17.582 1.00 89.31 205 GLU A N 1
ATOM 1552 C CA . GLU A 1 205 ? 2.088 -2.862 18.454 1.00 89.31 205 GLU A CA 1
ATOM 1553 C C . GLU A 1 205 ? 0.594 -2.506 18.503 1.00 89.31 205 GLU A C 1
ATOM 1555 O O . GLU A 1 205 ? -0.263 -3.378 18.622 1.00 89.31 205 GLU A O 1
ATOM 1560 N N . GLN A 1 206 ? 0.264 -1.217 18.387 1.00 90.44 206 GLN A N 1
ATOM 1561 C CA . GLN A 1 206 ? -1.109 -0.721 18.476 1.00 90.44 206 GLN A CA 1
ATOM 1562 C C . GLN A 1 206 ? -1.880 -0.870 17.159 1.00 90.44 206 GLN A C 1
ATOM 1564 O O . GLN A 1 206 ? -3.104 -0.746 17.155 1.00 90.44 206 GLN A O 1
ATOM 1569 N N . GLN A 1 207 ? -1.197 -1.111 16.036 1.00 92.62 207 GLN A N 1
ATOM 1570 C CA . GLN A 1 207 ? -1.799 -0.959 14.714 1.00 92.62 207 GLN A CA 1
ATOM 1571 C C . GLN A 1 207 ? -2.909 -1.976 14.430 1.00 92.62 207 GLN A C 1
ATOM 1573 O O . GLN A 1 207 ? -3.973 -1.582 13.956 1.00 92.62 207 GLN A O 1
ATOM 1578 N N . LEU A 1 208 ? -2.709 -3.259 14.740 1.00 93.81 208 LEU A N 1
ATOM 1579 C CA . LEU A 1 208 ? -3.736 -4.279 14.498 1.00 93.81 208 LEU A CA 1
ATOM 1580 C C . LEU A 1 208 ? -4.968 -4.067 15.386 1.00 93.81 208 LEU A C 1
ATOM 1582 O O . LEU A 1 208 ? -6.096 -4.144 14.904 1.00 93.81 208 LEU A O 1
ATOM 1586 N N . ALA A 1 209 ? -4.757 -3.738 16.663 1.00 95.50 209 ALA A N 1
ATOM 1587 C CA . ALA A 1 209 ? -5.843 -3.427 17.588 1.00 95.50 209 ALA A CA 1
ATOM 1588 C C . ALA A 1 209 ? -6.633 -2.184 17.139 1.00 95.50 209 ALA A C 1
ATOM 1590 O O . ALA A 1 209 ? -7.862 -2.192 17.183 1.00 95.50 209 ALA A O 1
ATOM 1591 N N . PHE A 1 210 ? -5.938 -1.149 16.652 1.00 95.00 210 PHE A N 1
ATOM 1592 C CA . PHE A 1 210 ? -6.556 0.042 16.069 1.00 95.00 210 PHE A CA 1
ATOM 1593 C C . PHE A 1 210 ? -7.382 -0.284 14.823 1.00 95.00 210 PHE A C 1
ATOM 1595 O O . PHE A 1 210 ? -8.526 0.153 14.732 1.00 95.00 210 PHE A O 1
ATOM 1602 N N . LEU A 1 211 ? -6.841 -1.075 13.887 1.00 94.88 211 LEU A N 1
ATOM 1603 C CA . LEU A 1 211 ? -7.569 -1.477 12.681 1.00 94.88 211 LEU A CA 1
ATOM 1604 C C . LEU A 1 211 ? -8.861 -2.222 13.027 1.00 94.88 211 LEU A C 1
ATOM 1606 O O . LEU A 1 211 ? -9.930 -1.845 12.551 1.00 94.88 211 LEU A O 1
ATOM 1610 N N . LEU A 1 212 ? -8.782 -3.236 13.891 1.00 96.31 212 LEU A N 1
ATOM 1611 C CA . LEU A 1 212 ? -9.950 -4.031 14.275 1.00 96.31 212 LEU A CA 1
ATOM 1612 C C . LEU A 1 212 ? -10.994 -3.1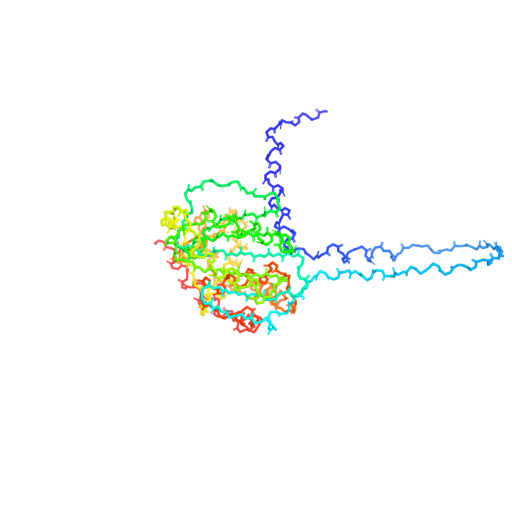87 15.013 1.00 96.31 212 LEU A C 1
ATOM 1614 O O . LEU A 1 212 ? -12.187 -3.308 14.742 1.00 96.31 212 LEU A O 1
ATOM 1618 N N . TRP A 1 213 ? -10.558 -2.282 15.894 1.00 96.12 213 TRP A N 1
ATOM 1619 C CA . TRP A 1 213 ? -11.461 -1.314 16.511 1.00 96.12 213 TRP A CA 1
ATOM 1620 C C . TRP A 1 213 ? -12.126 -0.398 15.472 1.00 96.12 213 TRP A C 1
ATOM 1622 O O . TRP A 1 213 ? -13.334 -0.176 15.548 1.00 96.12 213 TRP A O 1
ATOM 1632 N N . SER A 1 214 ? -11.372 0.105 14.491 1.00 95.19 214 SER A N 1
ATOM 1633 C CA . SER A 1 214 ? -11.906 0.998 13.458 1.00 95.19 214 SER A CA 1
ATOM 1634 C C . SER A 1 214 ? -12.967 0.325 12.580 1.00 95.19 214 SER A C 1
ATOM 1636 O O . SER A 1 214 ? -13.936 0.979 12.201 1.00 95.19 214 SER A O 1
ATOM 1638 N N . GLU A 1 215 ? -12.853 -0.984 12.328 1.00 95.69 215 GLU A N 1
ATOM 1639 C CA . GLU A 1 215 ? -13.881 -1.751 11.613 1.00 95.69 215 GLU A CA 1
ATOM 1640 C C . GLU A 1 215 ? -15.147 -1.948 12.460 1.00 95.69 215 GLU A C 1
ATOM 1642 O O . GLU A 1 215 ? -16.255 -1.773 11.950 1.00 95.69 215 GLU A O 1
ATOM 1647 N N . VAL A 1 216 ? -15.016 -2.218 13.768 1.00 95.81 216 VAL A N 1
ATOM 1648 C CA . VAL A 1 216 ? -16.178 -2.231 14.681 1.00 95.81 216 VAL A CA 1
ATOM 1649 C C . VAL A 1 216 ? -16.864 -0.865 14.678 1.00 95.81 216 VAL A C 1
ATOM 1651 O O . VAL A 1 216 ? -18.084 -0.774 14.530 1.00 95.81 216 VAL A O 1
ATOM 1654 N N . LEU A 1 217 ? -16.084 0.211 14.805 1.00 94.50 217 LEU A N 1
ATOM 1655 C CA . LEU A 1 217 ? -16.603 1.574 14.788 1.00 94.50 217 LEU A CA 1
ATOM 1656 C C . LEU A 1 217 ? -17.340 1.859 13.473 1.00 94.50 217 LEU A C 1
ATOM 1658 O O . LEU A 1 217 ? -18.484 2.302 13.500 1.00 94.50 217 LEU A O 1
ATOM 1662 N N . LYS A 1 218 ? -16.747 1.522 12.326 1.00 94.00 218 LYS A N 1
ATOM 1663 C CA . LYS A 1 218 ? -17.373 1.665 11.005 1.00 94.00 218 LYS A CA 1
ATOM 1664 C C . LYS A 1 218 ? -18.732 0.963 10.923 1.00 94.00 218 LYS A C 1
ATOM 1666 O O . LYS A 1 218 ? -19.683 1.550 10.411 1.00 94.00 218 LYS A O 1
ATOM 1671 N N . GLN A 1 219 ? -18.864 -0.252 11.460 1.00 93.06 219 GLN A N 1
ATOM 1672 C CA . GLN A 1 219 ? -20.145 -0.971 11.483 1.00 93.06 219 GLN A CA 1
ATOM 1673 C C . GLN A 1 219 ? -21.205 -0.285 12.358 1.00 93.06 219 GLN A C 1
ATOM 1675 O O . GLN A 1 219 ? -22.384 -0.267 11.996 1.00 93.06 219 GLN A O 1
ATOM 1680 N N . ARG A 1 220 ? -20.807 0.303 13.494 1.00 93.88 220 ARG A N 1
ATOM 1681 C CA . ARG A 1 220 ? -21.714 1.089 14.350 1.00 93.88 220 ARG A CA 1
ATOM 1682 C C . ARG A 1 220 ? -22.200 2.343 13.621 1.00 93.88 220 ARG A C 1
ATOM 1684 O O . ARG A 1 220 ? -23.405 2.582 13.536 1.00 93.88 220 ARG A O 1
ATOM 1691 N N . LEU A 1 221 ? -21.265 3.072 13.016 1.00 92.38 221 LEU A N 1
ATOM 1692 C CA . LEU A 1 221 ? -21.497 4.338 12.318 1.00 92.38 221 LEU A CA 1
ATOM 1693 C C . LEU A 1 221 ? -22.312 4.198 11.029 1.00 92.38 221 LEU A C 1
ATOM 1695 O O . LEU A 1 221 ? -23.067 5.108 10.679 1.00 92.38 221 LEU A O 1
ATOM 1699 N N . ALA A 1 222 ? -22.240 3.045 10.358 1.00 88.88 222 ALA A N 1
ATOM 1700 C CA . ALA A 1 222 ? -23.020 2.770 9.152 1.00 88.88 222 ALA A CA 1
ATOM 1701 C C . ALA A 1 222 ? -24.535 2.964 9.364 1.00 88.88 222 ALA A C 1
ATOM 1703 O O . ALA A 1 222 ? -25.243 3.378 8.447 1.00 88.88 222 ALA A O 1
ATOM 1704 N N . LYS A 1 223 ? -25.041 2.737 10.586 1.00 85.19 223 LYS A N 1
ATOM 1705 C CA . LYS A 1 223 ? -26.459 2.943 10.940 1.00 85.19 223 LYS A CA 1
ATOM 1706 C C . LYS A 1 223 ? -26.875 4.416 10.947 1.00 85.19 223 LYS A C 1
ATOM 1708 O O . LYS A 1 223 ? -28.061 4.710 10.838 1.00 85.19 223 LYS A O 1
ATOM 1713 N N . GLN A 1 224 ? -25.910 5.322 11.077 1.00 86.31 224 GLN A N 1
ATOM 1714 C CA . GLN A 1 224 ? -26.111 6.765 11.209 1.00 86.31 224 GLN A CA 1
ATOM 1715 C C . GLN A 1 224 ? -25.683 7.540 9.962 1.00 86.31 224 GLN A C 1
ATOM 1717 O O . GLN A 1 224 ? -25.703 8.766 9.975 1.00 86.31 224 GLN A O 1
ATOM 1722 N N . GLN A 1 225 ? -25.301 6.841 8.885 1.00 87.12 225 GLN A N 1
ATOM 1723 C CA . GLN A 1 225 ? -24.773 7.450 7.657 1.00 87.12 225 GLN A CA 1
ATOM 1724 C C . GLN A 1 225 ? -23.511 8.301 7.899 1.00 87.12 225 GLN A C 1
ATOM 1726 O O . GLN A 1 225 ? -23.209 9.208 7.125 1.00 87.12 225 GLN A O 1
ATOM 1731 N N . ILE A 1 226 ? -22.764 8.003 8.968 1.00 89.50 226 ILE A N 1
ATOM 1732 C CA . ILE A 1 226 ? -21.447 8.590 9.205 1.00 89.50 226 ILE A CA 1
ATOM 1733 C C . ILE A 1 226 ? -20.434 7.736 8.449 1.00 89.50 226 ILE A C 1
ATOM 1735 O O . ILE A 1 226 ? -20.304 6.533 8.685 1.00 89.50 226 ILE A O 1
ATOM 1739 N N . GLU A 1 227 ? -19.727 8.366 7.520 1.00 89.94 227 GLU A N 1
ATOM 1740 C CA . GLU A 1 227 ? -18.700 7.719 6.719 1.00 89.94 227 GLU A CA 1
ATOM 1741 C C . GLU A 1 227 ? -17.356 7.815 7.431 1.00 89.94 227 GLU A C 1
ATOM 1743 O O . GLU A 1 227 ? -17.000 8.849 8.000 1.00 89.94 227 GLU A O 1
ATOM 1748 N N . LEU A 1 228 ? -16.609 6.720 7.371 1.00 90.56 228 LEU A N 1
ATOM 1749 C CA . LEU A 1 228 ? -15.277 6.588 7.932 1.00 90.56 228 LEU A CA 1
ATOM 1750 C C . LEU A 1 228 ? -14.328 6.275 6.778 1.00 90.56 228 LEU A C 1
ATOM 1752 O O . LEU A 1 228 ? -14.473 5.253 6.103 1.00 90.56 228 LEU A O 1
ATOM 1756 N N . HIS A 1 229 ? -13.386 7.181 6.531 1.00 90.12 229 HIS A N 1
ATOM 1757 C CA . HIS A 1 229 ? -12.434 7.078 5.432 1.00 90.12 229 HIS A CA 1
ATOM 1758 C C . HIS A 1 229 ? -10.999 7.195 5.933 1.00 90.12 229 HIS A C 1
ATOM 1760 O O . HIS A 1 229 ? -10.706 7.932 6.872 1.00 90.12 229 HIS A O 1
ATOM 1766 N N . TRP A 1 230 ? -10.082 6.479 5.292 1.00 89.75 230 TRP A N 1
ATOM 1767 C CA . TRP A 1 230 ? -8.659 6.609 5.579 1.00 89.75 230 TRP A CA 1
ATOM 1768 C C . TRP A 1 230 ? -8.009 7.621 4.636 1.00 89.75 230 TRP A C 1
ATOM 1770 O O . TRP A 1 230 ? -8.162 7.546 3.417 1.00 89.75 230 TRP A O 1
ATOM 1780 N N . ASP A 1 231 ? -7.219 8.529 5.196 1.00 89.94 231 ASP A N 1
ATOM 1781 C CA . ASP A 1 231 ? -6.248 9.331 4.465 1.00 89.94 231 ASP A CA 1
ATOM 1782 C C . ASP A 1 231 ? -4.836 8.806 4.735 1.00 89.94 231 ASP A C 1
ATOM 1784 O O . ASP A 1 231 ? -4.214 9.082 5.764 1.00 89.94 231 ASP A O 1
ATOM 1788 N N . HIS A 1 232 ? -4.327 8.033 3.777 1.00 90.06 232 HIS A N 1
ATOM 1789 C CA . HIS A 1 232 ? -2.991 7.444 3.823 1.00 90.06 232 HIS A CA 1
ATOM 1790 C C . HIS A 1 232 ? -1.893 8.382 3.305 1.00 90.06 232 HIS A C 1
ATOM 1792 O O . HIS A 1 232 ? -0.725 7.997 3.319 1.00 90.06 232 HIS A O 1
ATOM 1798 N N . ARG A 1 233 ? -2.221 9.577 2.790 1.00 88.56 233 ARG A N 1
ATOM 1799 C CA . ARG A 1 233 ? -1.275 10.385 1.995 1.00 88.56 233 ARG A CA 1
ATOM 1800 C C . ARG A 1 233 ? -0.108 10.916 2.816 1.00 88.56 233 ARG A C 1
ATOM 1802 O O . ARG A 1 233 ? 0.994 11.069 2.284 1.00 88.56 233 ARG A O 1
ATOM 1809 N N . ALA A 1 234 ? -0.354 11.197 4.091 1.00 86.38 234 ALA A N 1
ATOM 1810 C CA . ALA A 1 234 ? 0.615 11.723 5.041 1.00 86.38 234 ALA A CA 1
ATOM 1811 C C . ALA A 1 234 ? 1.125 10.646 6.013 1.00 86.38 234 ALA A C 1
ATOM 1813 O O . ALA A 1 234 ? 0.614 9.523 6.071 1.00 86.38 234 ALA A O 1
ATOM 1814 N N . LYS A 1 235 ? 2.153 11.014 6.784 1.00 86.06 235 LYS A N 1
ATOM 1815 C CA . LYS A 1 235 ? 2.617 10.279 7.963 1.00 86.06 235 LYS A CA 1
ATOM 1816 C C . LYS A 1 235 ? 2.540 11.218 9.184 1.00 86.06 235 LYS A C 1
ATOM 1818 O O . LYS A 1 235 ? 3.231 12.236 9.162 1.00 86.06 235 LYS A O 1
ATOM 1823 N N . PRO A 1 236 ? 1.743 10.902 10.226 1.00 87.06 236 PRO A N 1
ATOM 1824 C CA . PRO A 1 236 ? 0.857 9.739 10.322 1.00 87.06 236 PRO A CA 1
ATOM 1825 C C . PRO A 1 236 ? -0.281 9.794 9.291 1.00 87.06 236 PRO A C 1
ATOM 1827 O O . PRO A 1 236 ? -0.576 10.845 8.725 1.00 87.06 236 PRO A O 1
ATOM 1830 N N . SER A 1 237 ? -0.880 8.636 9.024 1.00 88.81 237 SER A N 1
ATOM 1831 C CA . SER A 1 237 ? -2.143 8.552 8.287 1.00 88.81 237 SER A CA 1
ATOM 1832 C C . SER A 1 237 ? -3.308 8.853 9.227 1.00 88.81 237 SER A C 1
ATOM 1834 O O . SER A 1 237 ? -3.157 8.744 10.445 1.00 88.81 237 SER A O 1
ATOM 1836 N N . PHE A 1 238 ? -4.465 9.210 8.680 1.00 90.06 238 PHE A N 1
ATOM 1837 C CA . PHE A 1 238 ? -5.623 9.613 9.477 1.00 90.06 238 PHE A CA 1
ATOM 1838 C C . PHE A 1 238 ? -6.854 8.781 9.144 1.00 90.06 238 PHE A C 1
ATOM 1840 O O . PHE A 1 238 ? -7.127 8.501 7.980 1.00 90.06 238 PHE A O 1
ATOM 1847 N N . LEU A 1 239 ? -7.615 8.434 10.174 1.00 91.12 239 LEU A N 1
ATOM 1848 C CA . LEU A 1 239 ? -8.994 7.990 10.057 1.00 91.12 239 LEU A CA 1
ATOM 1849 C C . LEU A 1 239 ? -9.889 9.217 10.185 1.00 91.12 239 LEU A C 1
ATOM 1851 O O . LEU A 1 239 ? -9.816 9.916 11.190 1.00 91.12 239 LEU A O 1
ATOM 1855 N N . ILE A 1 240 ? -10.701 9.507 9.181 1.00 89.94 240 ILE A N 1
ATOM 1856 C CA . ILE A 1 240 ? -11.511 10.721 9.125 1.00 89.94 240 ILE A CA 1
ATOM 1857 C C . ILE A 1 240 ? -12.982 10.329 9.102 1.00 89.94 240 ILE A C 1
ATOM 1859 O O . ILE A 1 240 ? -13.395 9.442 8.352 1.00 89.94 240 ILE A O 1
ATOM 1863 N N . LEU A 1 241 ? -13.761 11.012 9.932 1.00 90.25 241 LEU A N 1
ATOM 1864 C CA . LEU A 1 241 ? -15.201 10.837 10.047 1.00 90.25 241 LEU A CA 1
ATOM 1865 C C . LEU A 1 241 ? -15.905 12.002 9.349 1.00 90.25 241 LEU A C 1
ATOM 1867 O O . LEU A 1 241 ? -15.529 13.163 9.540 1.00 90.25 241 LEU A O 1
ATOM 1871 N N . SER A 1 242 ? -16.949 11.709 8.575 1.00 89.81 242 SER A N 1
ATOM 1872 C CA . SER A 1 242 ? -17.713 12.737 7.851 1.00 89.81 242 SER A CA 1
ATOM 1873 C C . SER A 1 242 ? -18.552 13.644 8.762 1.00 89.81 242 SER A C 1
ATOM 1875 O O . SER A 1 242 ? -18.962 14.726 8.340 1.00 89.81 242 SER A O 1
ATOM 1877 N N . ALA A 1 243 ? -18.798 13.223 10.005 1.00 88.25 243 ALA A N 1
ATOM 1878 C CA . ALA A 1 243 ? -19.560 13.957 11.007 1.00 88.25 243 ALA A CA 1
ATOM 1879 C C . ALA A 1 243 ? -19.104 13.587 12.436 1.00 88.25 243 ALA A C 1
ATOM 1881 O O . ALA A 1 243 ? -18.436 12.564 12.619 1.00 88.25 243 ALA A O 1
ATOM 1882 N N . PRO A 1 244 ? -19.454 14.397 13.456 1.00 87.31 244 PRO A N 1
ATOM 1883 C CA . PRO A 1 244 ? -19.256 14.038 14.860 1.00 87.31 244 PRO A CA 1
ATOM 1884 C C . PRO A 1 244 ? -19.962 12.726 15.225 1.00 87.31 244 PRO A C 1
ATOM 1886 O O . PRO A 1 244 ? -21.037 12.435 14.704 1.00 87.31 244 PRO A O 1
ATOM 1889 N N . VAL A 1 245 ? -19.370 11.964 16.144 1.00 88.50 245 VAL A N 1
ATOM 1890 C CA . VAL A 1 245 ? -19.866 10.648 16.578 1.00 88.50 245 VAL A CA 1
ATOM 1891 C C . VAL A 1 245 ? -20.601 10.769 17.914 1.00 88.50 245 VAL A C 1
ATOM 1893 O O . VAL A 1 245 ? -20.124 11.458 18.816 1.00 88.50 245 VAL A O 1
ATOM 1896 N N . ASP A 1 246 ? -21.737 10.081 18.059 1.00 89.12 246 ASP A N 1
ATOM 1897 C CA . ASP A 1 246 ? -22.436 9.968 19.343 1.00 89.12 246 ASP A CA 1
ATOM 1898 C C . ASP A 1 246 ? -21.554 9.196 20.352 1.00 89.12 246 ASP A C 1
ATOM 1900 O O . ASP A 1 246 ? -21.096 8.087 20.049 1.00 89.12 246 ASP A O 1
ATOM 1904 N N . PRO A 1 247 ? -21.311 9.726 21.568 1.00 88.38 247 PRO A N 1
ATOM 1905 C CA . PRO A 1 247 ? -20.571 9.017 22.611 1.00 88.38 247 PRO A CA 1
ATOM 1906 C C . PRO A 1 247 ? -21.072 7.590 22.892 1.00 88.38 247 PRO A C 1
ATOM 1908 O O . PRO A 1 247 ? -20.281 6.736 23.298 1.00 88.38 247 PRO A O 1
ATOM 1911 N N . ALA A 1 248 ? -22.355 7.299 22.656 1.00 90.06 248 ALA A N 1
ATOM 1912 C CA . ALA A 1 248 ? -22.921 5.961 22.803 1.00 90.06 248 ALA A CA 1
ATOM 1913 C C . ALA A 1 248 ? -22.300 4.923 21.843 1.00 90.06 248 ALA A C 1
ATOM 1915 O O . ALA A 1 248 ? -22.189 3.747 22.206 1.00 90.06 248 ALA A O 1
ATOM 1916 N N . ASP A 1 249 ? -21.837 5.333 20.657 1.00 91.06 249 ASP A N 1
ATOM 1917 C CA . ASP A 1 249 ? -21.165 4.448 19.690 1.00 91.06 249 ASP A CA 1
ATOM 1918 C C . ASP A 1 249 ? -19.683 4.236 19.994 1.00 91.06 249 ASP A C 1
ATOM 1920 O O . ASP A 1 249 ? -19.055 3.325 19.449 1.00 91.06 249 ASP A O 1
ATOM 1924 N N . LEU A 1 250 ? -19.127 5.032 20.906 1.00 91.81 250 LEU A N 1
ATOM 1925 C CA . LEU A 1 250 ? -17.746 4.931 21.378 1.00 91.81 250 LEU A CA 1
ATOM 1926 C C . LEU A 1 250 ? -17.605 4.006 22.601 1.00 91.81 250 LEU A C 1
ATOM 1928 O O . LEU A 1 250 ? -16.526 3.877 23.183 1.00 91.81 250 LEU A O 1
ATOM 1932 N N . LYS A 1 251 ? -18.689 3.319 22.983 1.00 94.31 251 LYS A N 1
ATOM 1933 C CA . LYS A 1 251 ? -18.701 2.320 24.060 1.00 94.31 251 LYS A CA 1
ATOM 1934 C C . LYS A 1 251 ? -17.651 1.210 23.844 1.00 94.31 251 LYS A C 1
ATOM 1936 O O . LYS A 1 251 ? -17.260 0.952 22.699 1.00 94.31 251 LYS A O 1
ATOM 1941 N N . PRO A 1 252 ? -17.229 0.495 24.904 1.00 97.00 252 PRO A N 1
ATOM 1942 C CA . PRO A 1 252 ? -16.368 -0.676 24.766 1.00 97.00 252 PRO A CA 1
ATOM 1943 C C . PRO A 1 252 ? -16.862 -1.668 23.709 1.00 97.00 252 PRO A C 1
ATOM 1945 O O . PRO A 1 252 ? -18.065 -1.848 23.520 1.00 97.00 252 PRO A O 1
ATOM 1948 N N . VAL A 1 253 ? -15.918 -2.276 22.999 1.00 97.50 253 VAL A N 1
ATOM 1949 C CA . VAL A 1 253 ? -16.163 -3.376 22.064 1.00 97.50 253 VAL A CA 1
ATOM 1950 C C . VAL A 1 253 ? -16.480 -4.627 22.871 1.00 97.50 253 VAL A C 1
ATOM 1952 O O . VAL A 1 253 ? -15.823 -4.888 23.886 1.00 97.50 253 VAL A O 1
ATOM 1955 N N . ASP A 1 254 ? -17.457 -5.402 22.412 1.00 97.19 254 ASP A N 1
ATOM 1956 C CA . ASP A 1 254 ? -17.740 -6.734 22.937 1.00 97.19 254 ASP A CA 1
ATOM 1957 C C . ASP A 1 254 ? -17.347 -7.845 21.945 1.00 97.19 254 ASP A C 1
ATOM 1959 O O . ASP A 1 254 ? -17.007 -7.606 20.784 1.00 97.19 254 ASP A O 1
ATOM 1963 N N . ASN A 1 255 ? -17.362 -9.096 22.415 1.00 96.94 255 ASN A N 1
ATOM 1964 C CA . ASN A 1 255 ? -16.995 -10.242 21.581 1.00 96.94 255 ASN A CA 1
ATOM 1965 C C . ASN A 1 255 ? -17.981 -10.495 20.434 1.00 96.94 255 ASN A C 1
ATOM 1967 O O . ASN A 1 255 ? -17.573 -11.059 19.424 1.00 96.94 255 ASN A O 1
ATOM 1971 N N . SER A 1 256 ? -19.253 -10.118 20.575 1.00 96.75 256 SER A N 1
ATOM 1972 C CA . SER A 1 256 ? -20.249 -10.342 19.523 1.00 96.75 256 SER A CA 1
ATOM 1973 C C . SER A 1 256 ? -20.010 -9.436 18.314 1.00 96.75 256 SER A C 1
ATOM 1975 O O . SER A 1 256 ? -20.243 -9.854 17.184 1.00 96.75 256 SER A O 1
ATOM 1977 N N . GLU A 1 257 ? -19.471 -8.236 18.546 1.00 96.50 257 GLU A N 1
ATOM 1978 C CA . GLU A 1 257 ? -19.037 -7.311 17.497 1.00 96.50 257 GLU A CA 1
ATOM 1979 C C . GLU A 1 257 ? -17.673 -7.704 16.915 1.00 96.50 257 GLU A C 1
ATOM 1981 O O . GLU A 1 257 ? -17.473 -7.665 15.702 1.00 96.50 257 GLU A O 1
ATOM 1986 N N . LEU A 1 258 ? -16.724 -8.099 17.771 1.00 96.38 258 LEU A N 1
ATOM 1987 C CA . LEU A 1 258 ? -15.351 -8.368 17.347 1.00 96.38 258 LEU A CA 1
ATOM 1988 C C . LEU A 1 258 ? -15.180 -9.708 16.623 1.00 96.38 258 LEU A C 1
ATOM 1990 O O . LEU A 1 258 ? -14.475 -9.768 15.617 1.00 96.38 258 LEU A O 1
ATOM 1994 N N . ALA A 1 259 ? -15.766 -10.789 17.145 1.00 95.94 259 ALA A N 1
ATOM 1995 C CA . ALA A 1 259 ? -15.526 -12.144 16.652 1.00 95.94 259 ALA A CA 1
ATOM 1996 C C . ALA A 1 259 ? -15.724 -12.311 15.131 1.00 95.94 259 ALA A C 1
ATOM 1998 O O . ALA A 1 259 ? -14.824 -12.874 14.502 1.00 95.94 259 ALA A O 1
ATOM 1999 N N . PRO A 1 260 ? -16.813 -11.816 14.501 1.00 96.00 260 PRO A N 1
ATOM 2000 C CA . PRO A 1 260 ? -16.983 -11.966 13.055 1.00 96.00 260 PRO A CA 1
ATOM 2001 C C . PRO A 1 260 ? -15.922 -11.203 12.250 1.00 96.00 260 PRO A C 1
ATOM 2003 O O . PRO A 1 260 ? -15.451 -11.704 11.232 1.00 96.00 260 PRO A O 1
ATOM 2006 N N . ILE A 1 261 ? -15.504 -10.021 12.716 1.00 95.88 261 ILE A N 1
ATOM 2007 C CA . ILE A 1 261 ? -14.458 -9.225 12.058 1.00 95.88 261 ILE A CA 1
ATOM 2008 C C . ILE A 1 261 ? -13.117 -9.946 12.167 1.00 95.88 261 ILE A C 1
ATOM 2010 O O . ILE A 1 261 ? -12.438 -10.148 11.164 1.00 95.88 261 ILE A O 1
ATOM 2014 N N . LEU A 1 262 ? -12.739 -10.364 13.376 1.00 95.12 262 LEU A N 1
ATOM 2015 C CA . LEU A 1 262 ? -11.467 -11.038 13.606 1.00 95.12 262 LEU A CA 1
ATOM 2016 C C . LEU A 1 262 ? -11.379 -12.353 12.819 1.00 95.12 262 LEU A C 1
ATOM 2018 O O . LEU A 1 262 ? -10.346 -12.607 12.205 1.00 95.12 262 LEU A O 1
ATOM 2022 N N . SER A 1 263 ? -12.462 -13.139 12.776 1.00 94.81 263 SER A N 1
ATOM 2023 C CA . SER A 1 263 ? -12.527 -14.366 11.971 1.00 94.81 263 SER A CA 1
ATOM 2024 C C . SER A 1 263 ? -12.270 -14.075 10.497 1.00 94.81 263 SER A C 1
ATOM 2026 O O . SER A 1 263 ? -11.378 -14.681 9.919 1.00 94.81 263 SER A O 1
ATOM 2028 N N . ALA A 1 264 ? -12.951 -13.084 9.912 1.00 94.12 264 ALA A N 1
ATOM 2029 C CA . ALA A 1 264 ? -12.764 -12.739 8.503 1.00 94.12 264 ALA A CA 1
ATOM 2030 C C . ALA A 1 264 ? -11.310 -12.344 8.178 1.00 94.12 264 ALA A C 1
ATOM 2032 O O . ALA A 1 264 ? -10.774 -12.725 7.138 1.00 94.12 264 ALA A O 1
ATOM 2033 N N . TYR A 1 265 ? -10.641 -11.615 9.077 1.00 93.25 265 TYR A N 1
ATOM 2034 C CA . TYR A 1 265 ? -9.225 -11.274 8.913 1.00 93.25 265 TYR A CA 1
ATOM 2035 C C . TYR A 1 265 ? -8.311 -12.499 9.034 1.00 93.25 265 TYR A C 1
ATOM 2037 O O . TYR A 1 265 ? -7.339 -12.607 8.285 1.00 93.25 265 TYR A O 1
ATOM 2045 N N . ILE A 1 266 ? -8.602 -13.410 9.966 1.00 93.00 266 ILE A N 1
ATOM 2046 C CA . ILE A 1 266 ? -7.849 -14.656 10.140 1.00 93.00 266 ILE A CA 1
ATOM 2047 C C . ILE A 1 266 ? -8.005 -15.548 8.906 1.00 93.00 266 ILE A C 1
ATOM 2049 O O . ILE A 1 266 ? -6.995 -16.010 8.382 1.00 93.00 266 ILE A O 1
ATOM 2053 N N . ASP A 1 267 ? -9.225 -15.727 8.403 1.00 91.88 267 ASP A N 1
ATOM 2054 C CA . ASP A 1 267 ? -9.516 -16.554 7.229 1.00 91.88 267 ASP A CA 1
ATOM 2055 C C . ASP A 1 267 ? -8.732 -16.052 6.004 1.00 91.88 267 ASP A C 1
ATOM 2057 O O . ASP A 1 267 ? -8.068 -16.824 5.312 1.00 91.88 267 ASP A O 1
ATOM 2061 N N . GLN A 1 268 ? -8.699 -14.732 5.793 1.00 89.25 268 GLN A N 1
ATOM 2062 C CA . GLN A 1 268 ? -7.892 -14.111 4.738 1.00 89.25 268 GLN A CA 1
ATOM 2063 C C . GLN A 1 268 ? -6.384 -14.294 4.964 1.00 89.25 268 GLN A C 1
ATOM 2065 O O . GLN A 1 268 ? -5.635 -14.578 4.027 1.00 89.25 268 GLN A O 1
ATOM 2070 N N . ALA A 1 269 ? -5.908 -14.158 6.204 1.00 89.38 269 ALA A N 1
ATOM 2071 C CA . ALA A 1 269 ? -4.497 -14.346 6.530 1.00 89.38 269 ALA A CA 1
ATOM 2072 C C . ALA A 1 269 ? -4.032 -15.805 6.370 1.00 89.38 269 ALA A C 1
ATOM 2074 O O . ALA A 1 269 ? -2.855 -16.028 6.102 1.00 89.38 269 ALA A O 1
ATOM 2075 N N . GLN A 1 270 ? -4.938 -16.779 6.496 1.00 86.75 270 GLN A N 1
ATOM 2076 C CA . GLN A 1 270 ? -4.648 -18.207 6.340 1.00 86.75 270 GLN A CA 1
ATOM 2077 C C . GLN A 1 270 ? -4.547 -18.670 4.887 1.00 86.75 270 GLN A C 1
ATOM 2079 O O . GLN A 1 270 ? -3.999 -19.744 4.634 1.00 86.75 270 GLN A O 1
ATOM 2084 N N . LEU A 1 271 ? -5.038 -17.882 3.926 1.00 86.44 271 LEU A N 1
ATOM 2085 C CA . LEU A 1 271 ? -4.858 -18.191 2.512 1.00 86.44 271 LEU A CA 1
ATOM 2086 C C . LEU A 1 271 ? -3.345 -18.314 2.221 1.00 86.44 271 LEU A C 1
ATOM 2088 O O . LEU A 1 271 ? -2.617 -17.340 2.417 1.00 86.44 271 LEU A O 1
ATOM 2092 N N . PRO A 1 272 ? -2.839 -19.472 1.765 1.00 80.00 272 PRO A N 1
ATOM 2093 C CA . PRO A 1 272 ? -1.397 -19.703 1.656 1.00 80.00 272 PRO A CA 1
ATOM 2094 C C . PRO A 1 272 ? -0.778 -18.984 0.455 1.00 80.00 272 PRO A C 1
ATOM 2096 O O . PRO A 1 272 ? 0.402 -18.643 0.463 1.00 80.00 272 PRO A O 1
ATOM 2099 N N . GLN A 1 273 ? -1.578 -18.770 -0.586 1.00 89.81 273 GLN A N 1
ATOM 2100 C CA . GLN A 1 273 ? -1.153 -18.214 -1.860 1.00 89.81 273 GLN A CA 1
ATOM 2101 C C . GLN A 1 273 ? -1.713 -16.806 -2.057 1.00 89.81 273 GLN A C 1
ATOM 2103 O O . GLN A 1 273 ? -2.774 -16.442 -1.539 1.00 89.81 273 GLN A O 1
ATOM 2108 N N . ARG A 1 274 ? -0.958 -15.987 -2.786 1.00 92.56 274 ARG A N 1
ATOM 2109 C CA . ARG A 1 274 ? -1.288 -14.602 -3.118 1.00 92.56 274 ARG A CA 1
ATOM 2110 C C . ARG A 1 274 ? -1.056 -14.373 -4.603 1.00 92.56 274 ARG A C 1
ATOM 2112 O O . ARG A 1 274 ? -0.129 -14.933 -5.184 1.00 92.56 274 ARG A O 1
ATOM 2119 N N . SER A 1 275 ? -1.885 -13.518 -5.189 1.00 94.00 275 SER A N 1
ATOM 2120 C CA . SER A 1 275 ? -1.669 -13.030 -6.555 1.00 94.00 275 SER A CA 1
ATOM 2121 C C . SER A 1 275 ? -0.425 -12.139 -6.636 1.00 94.00 275 SER A C 1
ATOM 2123 O O . SER A 1 275 ? -0.014 -11.540 -5.634 1.00 94.00 275 SER A O 1
ATOM 2125 N N . ALA A 1 276 ? 0.132 -11.986 -7.841 1.00 94.56 276 ALA A N 1
ATOM 2126 C CA . ALA A 1 276 ? 1.271 -11.099 -8.096 1.00 94.56 276 ALA A CA 1
ATOM 2127 C C . ALA A 1 276 ? 0.995 -9.666 -7.619 1.00 94.56 276 ALA A C 1
ATOM 2129 O O . ALA A 1 276 ? 1.815 -9.065 -6.926 1.00 94.56 276 ALA A O 1
ATOM 2130 N N . GLU A 1 277 ? -0.203 -9.138 -7.899 1.00 95.19 277 GLU A N 1
ATOM 2131 C CA . GLU A 1 277 ? -0.572 -7.788 -7.471 1.00 95.19 277 GLU A CA 1
ATOM 2132 C C . GLU A 1 277 ? -0.594 -7.657 -5.939 1.00 95.19 277 GLU A C 1
ATOM 2134 O O . GLU A 1 277 ? -0.099 -6.672 -5.387 1.00 95.19 277 GLU A O 1
ATOM 2139 N N . GLN A 1 278 ? -1.158 -8.641 -5.229 1.00 94.69 278 GLN A N 1
ATOM 2140 C CA . GLN A 1 278 ? -1.175 -8.638 -3.763 1.00 94.69 278 GLN A CA 1
ATOM 2141 C C . GLN A 1 278 ? 0.242 -8.652 -3.186 1.00 94.69 278 GLN A C 1
ATOM 2143 O O . GLN A 1 278 ? 0.537 -7.861 -2.289 1.00 94.69 278 GLN A O 1
ATOM 2148 N N . ILE A 1 279 ? 1.117 -9.504 -3.722 1.00 96.31 279 ILE A N 1
ATOM 2149 C CA . ILE A 1 279 ? 2.520 -9.592 -3.308 1.00 96.31 279 ILE A CA 1
ATOM 2150 C C . ILE A 1 279 ? 3.237 -8.264 -3.545 1.00 96.31 279 ILE A C 1
ATOM 2152 O O . ILE A 1 279 ? 3.892 -7.755 -2.635 1.00 96.31 279 ILE A O 1
ATOM 2156 N N . HIS A 1 280 ? 3.053 -7.656 -4.719 1.00 97.88 280 HIS A N 1
ATOM 2157 C CA . HIS A 1 280 ? 3.630 -6.351 -5.028 1.00 97.88 280 HIS A CA 1
ATOM 2158 C C . HIS A 1 280 ? 3.184 -5.283 -4.027 1.00 97.88 280 HIS A C 1
ATOM 2160 O O . HIS A 1 280 ? 3.999 -4.511 -3.524 1.00 97.88 280 HIS A O 1
ATOM 2166 N N . ARG A 1 281 ? 1.893 -5.255 -3.665 1.00 96.56 281 ARG A N 1
ATOM 2167 C CA . ARG A 1 281 ? 1.371 -4.322 -2.650 1.00 96.56 281 ARG A CA 1
ATOM 2168 C C . ARG A 1 281 ? 1.997 -4.548 -1.271 1.00 96.56 281 ARG A C 1
ATOM 2170 O O . ARG A 1 281 ? 2.274 -3.565 -0.575 1.00 96.56 281 ARG A O 1
ATOM 2177 N N . TYR A 1 282 ? 2.249 -5.797 -0.874 1.00 96.44 282 TYR A N 1
ATOM 2178 C CA . TYR A 1 282 ? 2.968 -6.097 0.369 1.00 96.44 282 TYR A CA 1
ATOM 2179 C C . TYR A 1 282 ? 4.422 -5.634 0.313 1.00 96.44 282 TYR A C 1
ATOM 2181 O O . TYR A 1 282 ? 4.866 -4.968 1.244 1.00 96.44 282 TYR A O 1
ATOM 2189 N N . ALA A 1 283 ? 5.132 -5.887 -0.787 1.00 97.81 283 ALA A N 1
ATOM 2190 C CA . ALA A 1 283 ? 6.504 -5.426 -0.985 1.00 97.81 283 ALA A CA 1
ATOM 2191 C C . ALA A 1 283 ? 6.610 -3.892 -0.939 1.00 97.81 283 ALA A C 1
ATOM 2193 O O . ALA A 1 283 ? 7.437 -3.342 -0.215 1.00 97.81 283 ALA A O 1
ATOM 2194 N N . VAL A 1 284 ? 5.710 -3.174 -1.615 1.00 98.06 284 VAL A N 1
ATOM 2195 C CA . VAL A 1 284 ? 5.639 -1.703 -1.544 1.00 98.06 284 VAL A CA 1
ATOM 2196 C C . VAL A 1 284 ? 5.393 -1.223 -0.113 1.00 98.06 284 VAL A C 1
ATOM 2198 O O . VAL A 1 284 ? 6.076 -0.314 0.364 1.00 98.06 284 VAL A O 1
ATOM 2201 N N . SER A 1 285 ? 4.459 -1.854 0.600 1.00 96.12 285 SER A N 1
ATOM 2202 C CA . SER A 1 285 ? 4.158 -1.511 1.994 1.00 96.12 285 SER A CA 1
ATOM 2203 C C . SER A 1 285 ? 5.343 -1.805 2.924 1.00 96.12 285 SER A C 1
ATOM 2205 O O . SER A 1 285 ? 5.633 -1.001 3.810 1.00 96.12 285 SER A O 1
ATOM 2207 N N . ALA A 1 286 ? 6.067 -2.903 2.692 1.00 96.38 286 ALA A N 1
ATOM 2208 C CA . ALA A 1 286 ? 7.296 -3.256 3.396 1.00 96.38 286 ALA A CA 1
ATOM 2209 C C . ALA A 1 286 ? 8.350 -2.147 3.250 1.00 96.38 286 ALA A C 1
ATOM 2211 O O . ALA A 1 286 ? 8.893 -1.673 4.248 1.00 96.38 286 ALA A O 1
ATOM 2212 N N . VAL A 1 287 ? 8.570 -1.641 2.030 1.00 96.94 287 VAL A N 1
ATOM 2213 C CA . VAL A 1 287 ? 9.526 -0.545 1.792 1.00 96.94 287 VAL A CA 1
ATOM 2214 C C . VAL A 1 287 ? 9.080 0.772 2.427 1.00 96.94 287 VAL A C 1
ATOM 2216 O O . VAL A 1 287 ? 9.898 1.440 3.068 1.00 96.94 287 VAL A O 1
ATOM 2219 N N . LEU A 1 288 ? 7.810 1.157 2.259 1.00 94.69 288 LEU A N 1
ATOM 2220 C CA . LEU A 1 288 ? 7.267 2.420 2.781 1.00 94.69 288 LEU A CA 1
ATOM 2221 C C . LEU A 1 288 ? 7.350 2.497 4.308 1.00 94.69 288 LEU A C 1
ATOM 2223 O O . LEU A 1 288 ? 7.658 3.552 4.869 1.00 94.69 288 LEU A O 1
ATOM 2227 N N . HIS A 1 289 ? 7.083 1.376 4.975 1.00 93.25 289 HIS A N 1
ATOM 2228 C CA . HIS A 1 289 ? 7.006 1.300 6.430 1.00 93.25 289 HIS A CA 1
ATOM 2229 C C . HIS A 1 289 ? 8.249 0.694 7.087 1.00 93.25 289 HIS A C 1
ATOM 2231 O O . HIS A 1 289 ? 8.296 0.634 8.310 1.00 93.25 289 HIS A O 1
ATOM 2237 N N . GLN A 1 290 ? 9.267 0.334 6.297 1.00 94.00 290 GLN A N 1
ATOM 2238 C CA . GLN A 1 290 ? 10.519 -0.272 6.768 1.00 94.00 290 GLN A CA 1
ATOM 2239 C C . GLN A 1 290 ? 10.275 -1.566 7.556 1.00 94.00 290 GLN A C 1
ATOM 2241 O O . GLN A 1 290 ? 10.800 -1.761 8.649 1.00 94.00 290 GLN A O 1
ATOM 2246 N N . LEU A 1 291 ? 9.445 -2.440 6.991 1.00 94.25 291 LEU A N 1
ATOM 2247 C CA . LEU A 1 291 ? 9.087 -3.730 7.569 1.00 94.25 291 LEU A CA 1
ATOM 2248 C C . LEU A 1 291 ? 9.707 -4.859 6.742 1.00 94.25 291 LEU A C 1
ATOM 2250 O O . LEU A 1 291 ? 9.827 -4.711 5.525 1.00 94.25 291 LEU A O 1
ATOM 2254 N N . PRO A 1 292 ? 10.072 -5.993 7.359 1.00 93.56 292 PRO A N 1
ATOM 2255 C CA . PRO A 1 292 ? 10.413 -7.187 6.597 1.00 93.56 292 PRO A CA 1
ATOM 2256 C C . PRO A 1 292 ? 9.171 -7.710 5.863 1.00 93.56 292 PRO A C 1
ATOM 2258 O O . PRO A 1 292 ? 8.051 -7.567 6.356 1.00 93.56 292 PRO A O 1
ATOM 2261 N N . LEU A 1 293 ? 9.347 -8.370 4.713 1.00 91.69 293 LEU A N 1
ATOM 2262 C CA . LEU A 1 293 ? 8.217 -8.985 4.002 1.00 91.69 293 LEU A CA 1
ATOM 2263 C C . LEU A 1 293 ? 7.540 -10.079 4.850 1.00 91.69 293 LEU A C 1
ATOM 2265 O O . LEU A 1 293 ? 6.319 -10.239 4.782 1.00 91.69 293 LEU A O 1
ATOM 2269 N N . SER A 1 294 ? 8.306 -10.749 5.725 1.00 92.06 294 SER A N 1
ATOM 2270 C CA . SER A 1 294 ? 7.797 -11.738 6.685 1.00 92.06 294 SER A CA 1
ATOM 2271 C C . SER A 1 294 ? 6.731 -11.169 7.622 1.00 92.06 294 SER A C 1
ATOM 2273 O O . SER A 1 294 ? 5.825 -11.903 8.004 1.00 92.06 294 SER A O 1
ATOM 2275 N N . TYR A 1 295 ? 6.740 -9.851 7.881 1.00 93.06 295 TYR A N 1
ATOM 2276 C CA . TYR A 1 295 ? 5.673 -9.172 8.618 1.00 93.06 295 TYR A CA 1
ATOM 2277 C C . TYR A 1 295 ? 4.307 -9.539 8.034 1.00 93.06 295 TYR A C 1
ATOM 2279 O O . TYR A 1 295 ? 3.391 -9.858 8.778 1.00 93.06 295 TYR A O 1
ATOM 2287 N N . PHE A 1 296 ? 4.147 -9.550 6.709 1.00 92.81 296 PHE A N 1
ATOM 2288 C CA . PHE A 1 296 ? 2.871 -9.882 6.071 1.00 92.81 296 PHE A CA 1
ATOM 2289 C C . PHE A 1 296 ? 2.593 -11.394 6.042 1.00 92.81 296 PHE A C 1
ATOM 2291 O O . PHE A 1 296 ? 1.429 -11.784 6.080 1.00 92.81 296 PHE A O 1
ATOM 2298 N N . ALA A 1 297 ? 3.625 -12.244 6.043 1.00 90.62 297 ALA A N 1
ATOM 2299 C CA . ALA A 1 297 ? 3.468 -13.701 6.099 1.00 90.62 297 ALA A CA 1
ATOM 2300 C C . ALA A 1 297 ? 2.995 -14.164 7.488 1.00 90.62 297 ALA A C 1
ATOM 2302 O O . ALA A 1 297 ? 2.131 -15.027 7.609 1.00 90.62 297 ALA A O 1
ATOM 2303 N N . GLU A 1 298 ? 3.480 -13.510 8.541 1.00 91.81 298 GLU A N 1
ATOM 2304 C CA . GLU A 1 298 ? 3.135 -13.766 9.944 1.00 91.81 298 GLU A CA 1
ATOM 2305 C C . GLU A 1 298 ? 1.814 -13.082 10.358 1.00 91.81 298 GLU A C 1
ATOM 2307 O O . GLU A 1 298 ? 1.509 -12.913 11.540 1.00 91.81 298 GLU A O 1
ATOM 2312 N N . GLN A 1 299 ? 0.996 -12.617 9.405 1.00 91.81 299 GLN A N 1
ATOM 2313 C CA . GLN A 1 299 ? -0.264 -11.935 9.716 1.00 91.81 299 GLN A CA 1
ATOM 2314 C C . GLN A 1 299 ? -1.230 -12.814 10.513 1.00 91.81 299 GLN A C 1
ATOM 2316 O O . GLN A 1 299 ? -1.844 -12.315 11.455 1.00 91.81 299 GLN A O 1
ATOM 2321 N N . GLY A 1 300 ? -1.324 -14.105 10.189 1.00 92.25 300 GLY A N 1
ATOM 2322 C CA . GLY A 1 300 ? -2.187 -15.036 10.915 1.00 92.25 300 GLY A CA 1
ATOM 2323 C C . GLY A 1 300 ? -1.804 -15.155 12.392 1.00 92.25 300 GLY A C 1
ATOM 2324 O O . GLY A 1 300 ? -2.666 -15.038 13.258 1.00 92.25 300 GLY A O 1
ATOM 2325 N N . GLU A 1 301 ? -0.517 -15.325 12.701 1.00 92.75 301 GLU A N 1
ATOM 2326 C CA . GLU A 1 301 ? -0.028 -15.403 14.085 1.00 92.75 301 GLU A CA 1
ATOM 2327 C C . GLU A 1 301 ? -0.358 -14.127 14.866 1.00 92.75 301 GLU A C 1
ATOM 2329 O O . GLU A 1 301 ? -0.927 -14.178 15.957 1.00 92.75 301 GLU A O 1
ATOM 2334 N N . ARG A 1 302 ? -0.080 -12.967 14.270 1.00 93.81 302 ARG A N 1
ATOM 2335 C CA . ARG A 1 302 ? -0.302 -11.677 14.930 1.00 93.81 302 ARG A CA 1
ATOM 2336 C C . ARG A 1 302 ? -1.779 -11.382 15.152 1.00 93.81 302 ARG A C 1
ATOM 2338 O O . ARG A 1 302 ? -2.116 -10.815 16.183 1.00 93.81 302 ARG A O 1
ATOM 2345 N N . LEU A 1 303 ? -2.657 -11.786 14.230 1.00 94.69 303 LEU A N 1
ATOM 2346 C CA . LEU A 1 303 ? -4.108 -11.695 14.417 1.00 94.69 303 LEU A CA 1
ATOM 2347 C C . LEU A 1 303 ? -4.589 -12.615 15.545 1.00 94.69 303 LEU A C 1
ATOM 2349 O O . LEU A 1 303 ? -5.379 -12.178 16.376 1.00 94.69 303 LEU A O 1
ATOM 2353 N N . ASN A 1 304 ? -4.075 -13.845 15.624 1.00 94.31 304 ASN A N 1
ATOM 2354 C CA . ASN A 1 304 ? -4.403 -14.779 16.708 1.00 94.31 304 ASN A CA 1
ATOM 2355 C C . ASN A 1 304 ? -3.923 -14.294 18.088 1.00 94.31 304 ASN A C 1
ATOM 2357 O O . ASN A 1 304 ? -4.501 -14.667 19.106 1.00 94.31 304 ASN A O 1
ATOM 2361 N N . ALA A 1 305 ? -2.892 -13.447 18.135 1.00 94.75 305 ALA A N 1
ATOM 2362 C CA . ALA A 1 305 ? -2.415 -12.827 19.369 1.00 94.75 305 ALA A CA 1
ATOM 2363 C C . ALA A 1 305 ? -3.282 -11.641 19.845 1.00 94.75 305 ALA A C 1
ATOM 2365 O O . ALA A 1 305 ? -3.116 -11.178 20.978 1.00 94.75 305 ALA A O 1
ATOM 2366 N N . ILE A 1 306 ? -4.204 -11.128 19.017 1.00 94.50 306 ILE A N 1
ATOM 2367 C CA . ILE A 1 306 ? -5.072 -10.011 19.401 1.00 94.50 306 ILE A CA 1
ATOM 2368 C C . ILE A 1 306 ? -6.140 -10.469 20.392 1.00 94.50 306 ILE A C 1
ATOM 2370 O O . ILE A 1 306 ? -6.822 -11.473 20.211 1.00 94.50 306 ILE A O 1
ATOM 2374 N N . THR A 1 307 ? -6.333 -9.667 21.438 1.00 95.06 307 THR A N 1
ATOM 2375 C CA . THR A 1 307 ? -7.318 -9.929 22.492 1.00 95.06 307 THR A CA 1
ATOM 2376 C C . THR A 1 307 ? -8.332 -8.791 22.595 1.00 95.06 307 THR A C 1
ATOM 2378 O O . THR A 1 307 ? -8.001 -7.626 22.350 1.00 95.06 307 THR A O 1
ATOM 2381 N N . LEU A 1 308 ? -9.559 -9.088 23.037 1.00 97.00 308 LEU A N 1
ATOM 2382 C CA . LEU A 1 308 ? -10.573 -8.057 23.290 1.00 97.00 308 LEU A CA 1
ATOM 2383 C C . LEU A 1 308 ? -10.068 -6.937 24.234 1.00 97.00 308 LEU A C 1
ATOM 2385 O O . LEU A 1 308 ? -10.282 -5.763 23.920 1.00 97.00 308 LEU A O 1
ATOM 2389 N N . PRO A 1 309 ? -9.345 -7.226 25.341 1.00 97.19 309 PRO A N 1
ATOM 2390 C CA . PRO A 1 309 ? -8.733 -6.182 26.163 1.00 97.19 309 PRO A CA 1
ATOM 2391 C C . PRO A 1 309 ? -7.752 -5.278 25.406 1.00 97.19 309 PRO A C 1
ATOM 2393 O O . PRO A 1 309 ? -7.738 -4.074 25.653 1.00 97.19 309 PRO A O 1
ATOM 2396 N N . SER A 1 310 ? -6.948 -5.817 24.480 1.00 95.38 310 SER A N 1
ATOM 2397 C CA . SER A 1 310 ? -6.011 -5.002 23.686 1.00 95.38 310 SER A CA 1
ATOM 2398 C C . SER A 1 310 ? -6.731 -4.023 22.753 1.00 95.38 310 SER A C 1
ATOM 2400 O O . SER A 1 310 ? -6.337 -2.863 22.658 1.00 95.38 310 SER A O 1
ATOM 2402 N N . ILE A 1 311 ? -7.843 -4.452 22.152 1.00 96.62 311 ILE A N 1
ATOM 2403 C CA . ILE A 1 311 ? -8.697 -3.613 21.302 1.00 96.62 311 ILE A CA 1
ATOM 2404 C C . ILE A 1 311 ? -9.378 -2.528 22.129 1.00 96.62 311 ILE A C 1
ATOM 2406 O O . ILE A 1 311 ? -9.374 -1.366 21.737 1.00 96.62 311 ILE A O 1
ATOM 2410 N N . ASN A 1 312 ? -9.912 -2.874 23.302 1.00 97.19 312 ASN A N 1
ATOM 2411 C CA . ASN A 1 312 ? -10.538 -1.887 24.178 1.00 97.19 312 ASN A CA 1
ATOM 2412 C C . ASN A 1 312 ? -9.538 -0.870 24.740 1.00 97.19 312 ASN A C 1
ATOM 2414 O O . ASN A 1 312 ? -9.884 0.300 24.858 1.00 97.19 312 ASN A O 1
ATOM 2418 N N . ARG A 1 313 ? -8.290 -1.276 24.998 1.00 94.44 313 ARG A N 1
ATOM 2419 C CA . ARG A 1 313 ? -7.215 -0.344 25.360 1.00 94.44 313 ARG A CA 1
ATOM 2420 C C . ARG A 1 313 ? -6.854 0.592 24.207 1.00 94.44 313 ARG A C 1
ATOM 2422 O O . ARG A 1 313 ? -6.652 1.778 24.439 1.00 94.44 313 ARG A O 1
ATOM 2429 N N . ALA A 1 314 ? -6.771 0.069 22.980 1.00 92.19 314 ALA A N 1
ATOM 2430 C CA . ALA A 1 314 ? -6.557 0.896 21.797 1.00 92.19 314 ALA A CA 1
ATOM 2431 C C . ALA A 1 314 ? -7.702 1.906 21.643 1.00 92.19 314 ALA A C 1
ATOM 2433 O O . ALA A 1 314 ? -7.443 3.101 21.574 1.00 92.19 314 ALA A O 1
ATOM 2434 N N . ARG A 1 315 ? -8.959 1.446 21.693 1.00 94.31 315 ARG A N 1
ATOM 2435 C CA . ARG A 1 315 ? -10.154 2.300 21.699 1.00 94.31 315 ARG A CA 1
ATOM 2436 C C . ARG A 1 315 ? -10.009 3.463 22.687 1.00 94.31 315 ARG A C 1
ATOM 2438 O O . ARG A 1 315 ? -10.167 4.606 22.276 1.00 94.31 315 ARG A O 1
ATOM 2445 N N . ASP A 1 316 ? -9.729 3.172 23.959 1.00 93.19 316 ASP A N 1
ATOM 2446 C CA . ASP A 1 316 ? -9.621 4.197 25.008 1.00 93.19 316 ASP A CA 1
ATOM 2447 C C . ASP A 1 316 ? -8.598 5.277 24.651 1.00 93.19 316 ASP A C 1
ATOM 2449 O O . ASP A 1 316 ? -8.901 6.462 24.730 1.00 93.19 316 ASP A O 1
ATOM 2453 N N . TYR A 1 317 ? -7.433 4.867 24.150 1.00 90.50 317 TYR A N 1
ATOM 2454 C CA . TYR A 1 317 ? -6.384 5.786 23.714 1.00 90.50 317 TYR A CA 1
ATOM 2455 C C . TYR A 1 317 ? -6.800 6.679 22.528 1.00 90.50 317 TYR A C 1
ATOM 2457 O O . TYR A 1 317 ? -6.401 7.839 22.452 1.00 90.50 317 TYR A O 1
ATOM 2465 N N . PHE A 1 318 ? -7.581 6.162 21.575 1.00 88.06 318 PHE A N 1
ATOM 2466 C CA . PHE A 1 318 ? -7.936 6.907 20.360 1.00 88.06 318 PHE A CA 1
ATOM 2467 C C . PHE A 1 318 ? -9.224 7.725 20.481 1.00 88.06 318 PHE A C 1
ATOM 2469 O O . PHE A 1 318 ? -9.365 8.718 19.769 1.00 88.06 318 PHE A O 1
ATOM 2476 N N . ILE A 1 319 ? -10.151 7.364 21.376 1.00 88.19 319 ILE A N 1
ATOM 2477 C CA . ILE A 1 319 ? -11.364 8.163 21.624 1.00 88.19 319 ILE A CA 1
ATOM 2478 C C . ILE A 1 319 ? -11.018 9.549 22.171 1.00 88.19 319 ILE A C 1
ATOM 2480 O O . ILE A 1 319 ? -11.710 10.508 21.834 1.00 88.19 319 ILE A O 1
ATOM 2484 N N . GLU A 1 320 ? -9.938 9.680 22.948 1.00 83.06 320 GLU A N 1
ATOM 2485 C CA . GLU A 1 320 ? -9.446 10.979 23.432 1.00 83.06 320 GLU A CA 1
ATOM 2486 C C . GLU A 1 320 ? -9.162 11.969 22.287 1.00 83.06 320 GLU A C 1
ATOM 2488 O O . GLU A 1 320 ? -9.182 13.173 22.501 1.00 83.06 320 GLU A O 1
ATOM 2493 N N . GLN A 1 321 ? -8.950 11.484 21.056 1.00 80.00 321 GLN A N 1
ATOM 2494 C CA . GLN A 1 321 ? -8.741 12.327 19.870 1.00 80.00 321 GLN A CA 1
ATOM 2495 C C . GLN A 1 321 ? -10.051 12.764 19.193 1.00 80.00 321 GLN A C 1
ATOM 2497 O O . GLN A 1 321 ? -10.035 13.655 18.351 1.00 80.00 321 GLN A O 1
ATOM 2502 N N . ILE A 1 322 ? -11.177 12.126 19.527 1.00 74.38 322 ILE A N 1
ATOM 2503 C CA . ILE A 1 322 ? -12.508 12.411 18.964 1.00 74.38 322 ILE A CA 1
ATOM 2504 C C . ILE A 1 322 ? -13.269 13.418 19.843 1.00 74.38 322 ILE A C 1
ATOM 2506 O O . ILE A 1 322 ? -14.169 14.103 19.357 1.00 74.38 322 ILE A O 1
ATOM 2510 N N . GLN A 1 323 ? -12.940 13.502 21.136 1.00 61.25 323 GLN A N 1
ATOM 2511 C CA . GLN A 1 323 ? -13.619 14.379 22.093 1.00 61.25 323 GLN A CA 1
ATOM 2512 C C . GLN A 1 323 ? -12.882 15.730 22.208 1.00 61.25 323 GLN A C 1
ATOM 2514 O O . GLN A 1 323 ? -11.698 15.723 22.539 1.00 61.25 323 GLN A O 1
ATOM 2519 N N . PRO A 1 324 ? -13.535 16.870 21.905 1.00 51.03 324 PRO A N 1
ATOM 2520 C CA . PRO A 1 324 ? -12.935 18.199 22.038 1.00 51.03 324 PRO A CA 1
ATOM 2521 C C . PRO A 1 324 ? -12.737 18.652 23.489 1.00 51.03 324 PRO A C 1
ATOM 2523 O O . PRO A 1 324 ? -13.543 18.249 24.362 1.00 51.03 324 PRO A O 1
#

pLDDT: mean 81.0, std 23.19, range [26.5, 98.75]

Foldseek 3Di:
DDDDDPVVVVVCVVVVPVVVVVVVVPDDDPVVPPVPPPPDDDDDDDDDDDDDDDDDPPPPPPPDPPDAQWDFLVPWDWDQDLLETETARAPFQKKKKKKWWQWAFPDDDDDDPQWDWDWAAAANTIIIMIMGTDDDVGLVSVLVRCQAGPALPIDIHMYIYGNDDPVSRVVSSCSNVSHDGHTDGDDQPDPPDLQKWFADAPPDPLRVLLVLLVVLLQVLCVVVPWDWDWARRYVRIITGIPDADDVVSLDQDDCVSRVVVLVVQLVVLPPRIDHRVVLSVLSVSCVSRVHDSVSSNCSNVSSVVDDSVSSRVSSVVGVVSRDD

Sequence (324 aa):
MFHFKRRTLWIIMYITIPLIALLNSLGPDESAQNDAEKTQAASPTESTQSIASTTEPTNSAITEPVMADSWRLSELAFDCLNSVCPVYLPGAAEFYVTVISDQVPVERVDVPTQLQVSATGQAGWFVIRVKSPAGDEAIEQARLFLQQWLPANATMKLVLSGDIDSAIVEHWSSLKSELNASGAPYRAAVQALPTSIASPTLGSEQQLAFLLWSEVLKQRLAKQQIELHWDHRAKPSFLILSAPVDPADLKPVDNSELAPILSAYIDQAQLPQRSAEQIHRYAVSAVLHQLPLSYFAEQGERLNAITLPSINRARDYFIEQIQP

Radius of gyration: 25.49 Å; chains: 1; bounding box: 65×70×61 Å

Secondary structure (DSSP, 8-state):
-----HHHHHHHHHHHHHHHHHHTTSSPPTTSSSSSS-----------------------------PPPEE-GGG-----BTTEEEEE-TT-SEEEEEEEESEEE-S--PPPTT-EEEEEEETTEEEEEEEEESSHHHHHHHHHHHHHHSBTT--EEEEEEES--HHHHHHHHTHHHH--B-EEE--------TTEEEPPPTTSTTHHHHHHHHHHHHHHHGGGT--EEEE-SSSS-EEEESSPPPGGGGSPP-HHHHHHHHHHHHHHHH---EEHHHHHHHHHHHHHHT--THHHHTHHHHHHT--HHHHHHHHHHHHTTT--